Protein AF-A0A176RTI3-F1 (afdb_monomer)

InterPro domains:
  IPR018667 Domain of unknown function DUF2126 [PF09899] (2-172)

Organism: NCBI:txid1003181

Radius of gyration: 24.3 Å; Cα contacts (8 Å, |Δi|>4): 133; chains: 1; bounding box: 49×75×64 Å

Structure (mmCIF, N/CA/C/O backbone):
data_AF-A0A176RTI3-F1
#
_entry.id   AF-A0A176RTI3-F1
#
loop_
_atom_site.group_PDB
_atom_site.id
_atom_site.type_symbol
_atom_site.label_atom_id
_atom_site.label_alt_id
_atom_site.label_comp_id
_atom_site.label_asym_id
_atom_site.label_entity_id
_atom_site.label_seq_id
_atom_site.pdbx_PDB_ins_code
_atom_site.Cartn_x
_atom_site.Cartn_y
_atom_site.Cartn_z
_atom_site.occupancy
_atom_site.B_iso_or_equiv
_atom_site.auth_seq_id
_atom_site.auth_comp_id
_atom_site.auth_asym_id
_atom_site.auth_atom_id
_atom_site.pdbx_PDB_model_num
ATOM 1 N N . MET A 1 1 ? 28.128 5.056 -14.403 1.00 65.19 1 MET A N 1
ATOM 2 C CA . MET A 1 1 ? 27.445 6.337 -14.688 1.00 65.19 1 MET A CA 1
ATOM 3 C C . MET A 1 1 ? 26.243 6.444 -13.761 1.00 65.19 1 MET A C 1
ATOM 5 O O . MET A 1 1 ? 25.673 5.402 -13.451 1.00 65.19 1 MET A O 1
ATOM 9 N N . ALA A 1 2 ? 25.913 7.632 -13.254 1.00 73.88 2 ALA A N 1
ATOM 10 C CA . ALA A 1 2 ? 24.761 7.793 -12.366 1.00 73.88 2 ALA A CA 1
ATOM 11 C C . ALA A 1 2 ? 23.458 7.594 -13.155 1.00 73.88 2 ALA A C 1
ATOM 13 O O . ALA A 1 2 ? 23.316 8.119 -14.255 1.00 73.88 2 ALA A O 1
ATOM 14 N N . VAL A 1 3 ? 22.524 6.813 -12.606 1.00 79.31 3 VAL A N 1
ATOM 15 C CA . VAL A 1 3 ? 21.213 6.574 -13.237 1.00 79.31 3 VAL A CA 1
ATOM 16 C C . VAL A 1 3 ? 20.352 7.841 -13.192 1.00 79.31 3 VAL A C 1
ATOM 18 O O . VAL A 1 3 ? 19.643 8.143 -14.149 1.00 79.31 3 VAL A O 1
ATOM 21 N N . TRP A 1 4 ? 20.454 8.604 -12.103 1.00 79.44 4 TRP A N 1
ATOM 22 C CA . TRP A 1 4 ? 19.828 9.914 -11.947 1.00 79.44 4 TRP A CA 1
ATOM 23 C C . TRP A 1 4 ? 20.797 11.016 -12.372 1.00 79.44 4 TRP A C 1
ATOM 25 O O . TRP A 1 4 ? 21.949 11.016 -11.945 1.00 79.44 4 TRP A O 1
ATOM 35 N N . GLN A 1 5 ? 20.330 11.933 -13.223 1.00 82.50 5 GLN A N 1
ATOM 36 C CA . GLN A 1 5 ? 21.126 13.066 -13.718 1.00 82.50 5 GLN A CA 1
ATOM 37 C C . GLN A 1 5 ? 20.629 14.430 -13.222 1.00 82.50 5 GLN A C 1
ATOM 39 O O . GLN A 1 5 ? 21.356 15.412 -13.336 1.00 82.50 5 GLN A O 1
ATOM 44 N N . ASP A 1 6 ? 19.402 14.501 -12.698 1.00 86.38 6 ASP A N 1
ATOM 45 C CA . ASP A 1 6 ? 18.797 15.740 -12.212 1.00 86.38 6 ASP A CA 1
ATOM 46 C C . ASP A 1 6 ? 18.344 15.577 -10.761 1.00 86.38 6 ASP A C 1
ATOM 48 O O . ASP A 1 6 ? 17.285 15.011 -10.479 1.00 86.38 6 ASP A O 1
ATOM 52 N N . ASP A 1 7 ? 19.150 16.102 -9.842 1.00 87.12 7 ASP A N 1
ATOM 53 C CA . ASP A 1 7 ? 18.896 16.037 -8.402 1.00 87.12 7 ASP A CA 1
ATOM 54 C C . ASP A 1 7 ? 17.625 16.794 -7.993 1.00 87.12 7 ASP A C 1
ATOM 56 O O . ASP A 1 7 ? 17.044 16.510 -6.948 1.00 87.12 7 ASP A O 1
ATOM 60 N N . ARG A 1 8 ? 17.131 17.727 -8.822 1.00 87.94 8 ARG A N 1
ATOM 61 C CA . ARG A 1 8 ? 15.901 18.488 -8.534 1.00 87.94 8 ARG A CA 1
ATOM 62 C C . ARG A 1 8 ? 14.644 17.619 -8.584 1.00 87.94 8 ARG A C 1
ATOM 64 O O . ARG A 1 8 ? 13.599 18.050 -8.104 1.00 87.94 8 ARG A O 1
ATOM 71 N N . LEU A 1 9 ? 14.730 16.433 -9.191 1.00 83.69 9 LEU A N 1
ATOM 72 C CA . LEU A 1 9 ? 13.641 15.456 -9.253 1.00 83.69 9 LEU A CA 1
ATOM 73 C C . LEU A 1 9 ? 13.592 14.543 -8.020 1.00 83.69 9 LEU A C 1
ATOM 75 O O . LEU A 1 9 ? 12.640 13.777 -7.866 1.00 83.69 9 LEU A O 1
ATOM 79 N N . ILE A 1 10 ? 14.596 14.615 -7.143 1.00 85.69 10 ILE A N 1
ATOM 80 C CA . ILE A 1 10 ? 14.612 13.884 -5.880 1.00 85.69 10 ILE A CA 1
ATOM 81 C C . ILE A 1 10 ? 13.717 14.632 -4.888 1.00 85.69 10 ILE A C 1
ATOM 83 O O . ILE A 1 10 ? 13.865 15.835 -4.674 1.00 85.69 10 ILE A O 1
ATOM 87 N N . ALA A 1 11 ? 12.764 13.915 -4.294 1.00 85.62 11 ALA A N 1
ATOM 88 C CA . ALA A 1 11 ? 11.888 14.482 -3.279 1.00 85.62 11 ALA A CA 1
ATOM 89 C C . ALA A 1 11 ? 12.678 14.843 -2.008 1.00 85.62 11 ALA A C 1
ATOM 91 O O . ALA A 1 11 ? 13.557 14.099 -1.576 1.00 85.62 11 ALA A O 1
ATOM 92 N N . ASP A 1 12 ? 12.333 15.980 -1.409 1.00 87.06 12 ASP A N 1
ATOM 93 C CA . ASP A 1 12 ? 12.908 16.503 -0.170 1.00 87.06 12 ASP A CA 1
ATOM 94 C C . ASP A 1 12 ? 12.064 16.020 1.016 1.00 87.06 12 ASP A C 1
ATOM 96 O O . ASP A 1 12 ? 10.900 16.400 1.159 1.00 87.06 12 ASP A O 1
ATOM 100 N N . ASP A 1 13 ? 12.645 15.181 1.870 1.00 84.81 13 ASP A N 1
ATOM 101 C CA . ASP A 1 13 ? 11.972 14.561 3.016 1.00 84.81 13 ASP A CA 1
ATOM 102 C C . ASP A 1 13 ? 11.591 15.559 4.124 1.00 84.81 13 ASP A C 1
ATOM 104 O O . ASP A 1 13 ? 10.754 15.255 4.979 1.00 84.81 13 ASP A O 1
ATOM 108 N N . THR A 1 14 ? 12.139 16.775 4.087 1.00 89.06 14 THR A N 1
ATOM 109 C CA . THR A 1 14 ? 11.804 17.848 5.031 1.00 89.06 14 THR A CA 1
ATOM 110 C C . THR A 1 14 ? 10.552 18.631 4.632 1.00 89.06 14 THR A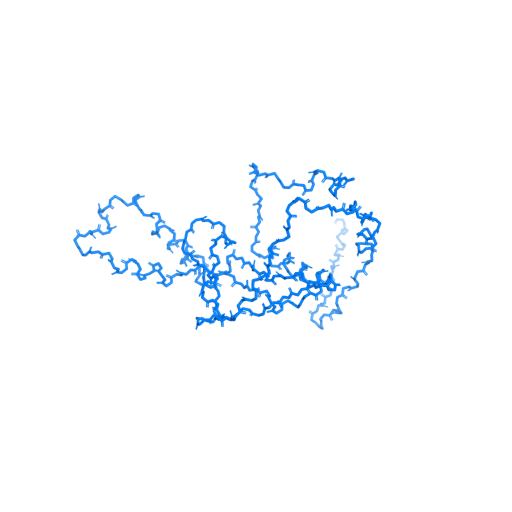 C 1
ATOM 112 O O . THR A 1 14 ? 9.969 19.341 5.460 1.00 89.06 14 THR A O 1
ATOM 115 N N . LYS A 1 15 ? 10.103 18.507 3.377 1.00 87.44 15 LYS A N 1
ATOM 116 C CA . LYS A 1 15 ? 8.943 19.233 2.850 1.00 87.44 15 LYS A CA 1
ATOM 117 C C . LYS A 1 15 ? 7.679 18.384 2.904 1.00 87.44 15 LYS A C 1
ATOM 119 O O . LYS A 1 15 ? 7.671 17.195 2.608 1.00 87.44 15 LYS A O 1
ATOM 124 N N . LYS A 1 16 ? 6.558 19.032 3.233 1.00 79.69 16 LYS A N 1
ATOM 125 C CA . LYS A 1 16 ? 5.229 18.441 3.045 1.00 79.69 16 LYS A CA 1
ATOM 126 C C . LYS A 1 16 ? 4.722 18.765 1.649 1.00 79.69 16 LYS A C 1
ATOM 128 O O . LYS A 1 16 ? 4.460 19.926 1.341 1.00 79.69 16 LYS A O 1
ATOM 133 N N . TYR A 1 17 ? 4.556 17.728 0.846 1.00 81.81 17 TYR A N 1
ATOM 134 C CA . TYR A 1 17 ? 3.894 17.800 -0.446 1.00 81.81 17 TYR A CA 1
ATOM 135 C C . TYR A 1 17 ? 2.381 17.638 -0.266 1.00 81.81 17 TYR A C 1
ATOM 137 O O . TYR A 1 17 ? 1.918 17.001 0.684 1.00 81.81 17 TYR A O 1
ATOM 145 N N . ASN A 1 18 ? 1.595 18.254 -1.149 1.00 78.81 18 ASN A N 1
ATOM 146 C CA . ASN A 1 18 ? 0.137 18.136 -1.134 1.00 78.81 18 ASN A CA 1
ATOM 147 C C . ASN A 1 18 ? -0.297 16.911 -1.952 1.00 78.81 18 ASN A C 1
ATOM 149 O O . ASN A 1 18 ? -1.032 17.041 -2.932 1.00 78.81 18 ASN A O 1
ATOM 153 N N . ASP A 1 19 ? 0.234 15.748 -1.579 1.00 79.94 19 ASP A N 1
ATOM 154 C CA . ASP A 1 19 ? 0.012 14.500 -2.300 1.00 79.94 19 ASP A CA 1
ATOM 155 C C . ASP A 1 19 ? -1.393 13.973 -2.012 1.00 79.94 19 ASP A C 1
ATOM 157 O O . ASP A 1 19 ? -1.799 13.779 -0.862 1.00 79.94 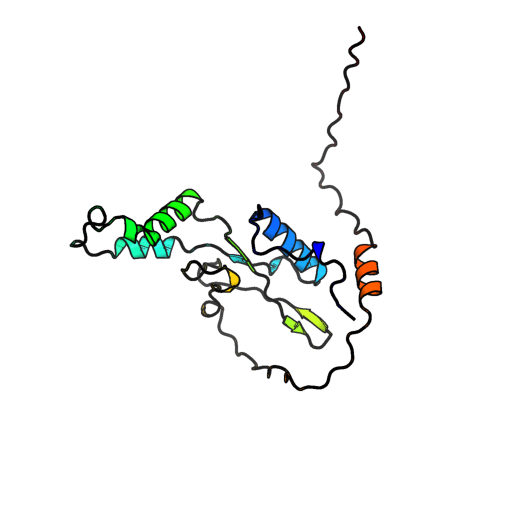19 ASP A O 1
ATOM 161 N N . SER A 1 20 ? -2.140 13.741 -3.084 1.00 88.56 20 SER A N 1
ATOM 162 C CA . SER A 1 20 ? -3.516 13.255 -3.040 1.00 88.56 20 SER A CA 1
ATOM 163 C C . SER A 1 20 ? -3.606 11.776 -3.414 1.00 88.56 20 SER A C 1
ATOM 165 O O . SER A 1 20 ? -2.747 11.222 -4.110 1.00 88.56 20 SER A O 1
ATOM 167 N N . VAL A 1 21 ? -4.676 11.115 -2.972 1.00 89.31 21 VAL A N 1
ATOM 168 C CA . VAL A 1 21 ? -4.917 9.708 -3.323 1.00 89.31 21 VAL A CA 1
ATOM 169 C C . VAL A 1 21 ? -5.210 9.580 -4.822 1.00 89.31 21 VAL A C 1
ATOM 171 O O . VAL A 1 21 ? -4.840 8.593 -5.453 1.00 89.31 21 VAL A O 1
ATOM 174 N N . GLU A 1 22 ? -5.793 10.609 -5.424 1.00 91.25 22 GLU A N 1
ATOM 175 C CA . GLU A 1 22 ? -6.062 10.716 -6.854 1.00 91.25 22 GLU A CA 1
ATOM 176 C C . GLU A 1 22 ? -4.757 10.749 -7.666 1.00 91.25 22 GLU A C 1
ATOM 178 O O . GLU A 1 22 ? -4.618 10.016 -8.646 1.00 91.25 22 GLU A O 1
ATOM 183 N N . GLN A 1 23 ? -3.754 11.520 -7.228 1.00 92.94 23 GLN A N 1
ATOM 184 C CA . GLN A 1 23 ? -2.425 11.518 -7.855 1.00 92.94 23 GLN A CA 1
ATOM 185 C C . GLN A 1 23 ? -1.739 10.156 -7.722 1.00 92.94 23 GLN A C 1
ATOM 187 O O . GLN A 1 23 ? -1.156 9.665 -8.689 1.00 92.94 23 GLN A O 1
ATOM 192 N N . ALA A 1 24 ? -1.852 9.503 -6.561 1.00 93.19 24 ALA A N 1
ATOM 193 C CA . ALA A 1 24 ? -1.324 8.152 -6.376 1.00 93.19 24 ALA A CA 1
ATOM 194 C C . ALA A 1 24 ? -1.985 7.143 -7.335 1.00 93.19 24 ALA A C 1
ATOM 196 O O . ALA A 1 24 ? -1.310 6.259 -7.866 1.00 93.19 24 ALA A O 1
ATOM 197 N N . GLN A 1 25 ? -3.286 7.300 -7.604 1.00 94.94 25 GLN A N 1
ATOM 198 C CA . GLN A 1 25 ? -4.018 6.486 -8.573 1.00 94.94 25 GLN A CA 1
ATOM 199 C C . GLN A 1 25 ? -3.504 6.701 -10.001 1.00 94.94 25 GLN A C 1
ATOM 201 O O . GLN A 1 25 ? -3.222 5.736 -10.713 1.00 94.94 25 GLN A O 1
ATOM 206 N N . GLN A 1 26 ? -3.352 7.960 -10.417 1.00 95.38 26 GLN A N 1
ATOM 207 C CA . GLN A 1 26 ? -2.827 8.305 -11.739 1.00 95.38 26 GLN A CA 1
ATOM 208 C C . GLN A 1 26 ? -1.402 7.776 -11.925 1.00 95.38 26 GLN A C 1
ATOM 210 O O . GLN A 1 26 ? -1.089 7.176 -12.957 1.00 95.38 26 GLN A O 1
ATOM 215 N N . PHE A 1 27 ? -0.559 7.935 -10.901 1.00 94.56 27 PHE A N 1
ATOM 216 C CA . PHE A 1 27 ? 0.806 7.428 -10.898 1.00 94.56 27 PHE A CA 1
ATOM 217 C C . PHE A 1 27 ? 0.838 5.913 -11.083 1.00 94.56 27 PHE A C 1
ATOM 219 O O . PHE A 1 27 ? 1.508 5.423 -11.990 1.00 94.56 27 PHE A O 1
ATOM 226 N N . ILE A 1 28 ? 0.092 5.155 -10.274 1.00 96.31 28 ILE A N 1
ATOM 227 C CA . ILE A 1 28 ? 0.165 3.692 -10.332 1.00 96.31 28 ILE A CA 1
ATOM 228 C C . ILE A 1 28 ? -0.432 3.127 -11.629 1.00 96.31 28 ILE A C 1
ATOM 230 O O . ILE A 1 28 ? 0.055 2.121 -12.142 1.00 96.31 28 ILE A O 1
ATOM 234 N N . GLN A 1 29 ? -1.427 3.799 -12.215 1.00 96.56 29 GLN A N 1
ATOM 235 C CA . GLN A 1 29 ? -1.941 3.470 -13.548 1.00 96.56 29 GLN A CA 1
ATOM 236 C C . GLN A 1 29 ? -0.909 3.759 -14.646 1.00 96.56 29 GLN A C 1
ATOM 238 O O . GLN A 1 29 ? -0.737 2.955 -15.565 1.00 96.56 29 GLN A O 1
ATOM 243 N N . GLY A 1 30 ? -0.202 4.889 -14.562 1.00 95.75 30 GLY A N 1
ATOM 244 C CA . GLY A 1 30 ? 0.923 5.206 -15.444 1.00 95.75 30 GLY A CA 1
ATOM 245 C C . GLY A 1 30 ? 2.049 4.178 -15.328 1.00 95.75 30 GLY A C 1
ATOM 246 O O . GLY A 1 30 ? 2.534 3.677 -16.342 1.00 95.75 30 GLY A O 1
ATOM 247 N N . LEU A 1 31 ? 2.396 3.798 -14.097 1.00 95.19 31 LEU A N 1
ATOM 248 C CA . LEU A 1 31 ? 3.399 2.782 -13.804 1.00 95.19 31 LEU A CA 1
ATOM 249 C C . LEU A 1 31 ? 3.004 1.423 -14.392 1.00 95.19 31 LEU A C 1
ATOM 251 O O . LEU A 1 31 ? 3.807 0.815 -15.091 1.00 95.19 31 LEU A O 1
ATOM 255 N N . ALA A 1 32 ? 1.765 0.970 -14.182 1.00 95.94 32 ALA A N 1
ATOM 256 C CA . ALA A 1 32 ? 1.279 -0.292 -14.739 1.00 95.94 32 ALA A CA 1
ATOM 257 C C . ALA A 1 32 ? 1.405 -0.329 -16.273 1.00 95.94 32 ALA A C 1
ATOM 259 O O . ALA A 1 32 ? 1.955 -1.285 -16.825 1.00 95.94 32 ALA A O 1
ATOM 260 N N . ARG A 1 33 ? 0.991 0.754 -16.952 1.00 94.38 33 ARG A N 1
ATOM 261 C CA . ARG A 1 33 ? 1.137 0.901 -18.411 1.00 94.38 33 ARG A CA 1
ATOM 262 C C . ARG A 1 33 ? 2.599 0.846 -18.852 1.00 94.38 33 ARG A C 1
ATOM 264 O O . ARG A 1 33 ? 2.919 0.104 -19.773 1.00 94.38 33 ARG A O 1
ATOM 271 N N . SER A 1 34 ? 3.479 1.579 -18.171 1.00 91.38 34 SER A N 1
ATOM 272 C CA . SER A 1 34 ? 4.917 1.620 -18.477 1.00 91.38 34 SER A CA 1
ATOM 273 C C . SER A 1 34 ? 5.595 0.255 -18.304 1.00 91.38 34 SER A C 1
ATOM 275 O O . SER A 1 34 ? 6.465 -0.125 -19.085 1.00 91.38 34 SER A O 1
ATOM 277 N N . LEU A 1 35 ? 5.157 -0.531 -17.318 1.00 93.31 35 LEU A N 1
ATOM 278 C CA . LEU A 1 35 ? 5.672 -1.878 -17.064 1.00 93.31 35 LEU A CA 1
ATOM 279 C C . LEU A 1 35 ? 5.041 -2.956 -17.965 1.00 93.31 35 LEU A C 1
ATOM 281 O O . LEU A 1 35 ? 5.479 -4.105 -17.916 1.00 93.31 35 LEU A O 1
ATOM 285 N N . GLY A 1 36 ? 4.030 -2.615 -18.771 1.00 92.88 36 GLY A N 1
ATOM 286 C CA . GLY A 1 36 ? 3.304 -3.568 -19.615 1.00 92.88 36 GLY A CA 1
ATOM 287 C C . GLY A 1 36 ? 2.417 -4.539 -18.830 1.00 92.88 36 GLY A C 1
ATOM 288 O O . GLY A 1 36 ? 2.099 -5.619 -19.325 1.00 92.88 36 GLY A O 1
ATOM 289 N N . VAL A 1 37 ? 2.022 -4.178 -17.604 1.00 95.38 37 VAL A N 1
ATOM 290 C CA . VAL A 1 37 ? 1.114 -4.976 -16.772 1.00 95.38 37 VAL A CA 1
ATOM 291 C C . VAL A 1 37 ? -0.282 -4.364 -16.778 1.00 95.38 37 VAL A C 1
ATOM 293 O O . VAL A 1 37 ? -0.463 -3.149 -16.856 1.00 95.38 37 VAL A O 1
ATOM 296 N N . LYS A 1 38 ? -1.302 -5.214 -16.703 1.00 94.44 38 LYS A N 1
ATOM 297 C CA . LYS A 1 38 ? -2.690 -4.755 -16.719 1.00 94.44 38 LYS A CA 1
ATOM 298 C C . LYS A 1 38 ? -3.037 -4.003 -15.433 1.00 94.44 38 LYS A C 1
ATOM 300 O O . LYS A 1 38 ? -2.669 -4.427 -14.338 1.00 94.44 38 LYS A O 1
ATOM 305 N N . SER A 1 39 ? -3.830 -2.943 -15.564 1.00 94.19 39 SER A N 1
ATOM 306 C CA . SER A 1 39 ? -4.339 -2.157 -14.434 1.00 94.19 39 SER A CA 1
ATOM 307 C C . SER A 1 39 ? -5.280 -2.942 -13.512 1.00 94.19 39 SER A C 1
ATOM 309 O O . SER A 1 39 ? -5.459 -2.545 -12.367 1.00 94.19 39 SER A O 1
ATOM 311 N N . GLU A 1 40 ? -5.843 -4.068 -13.968 1.00 95.19 40 GLU A N 1
ATOM 312 C CA . GLU A 1 40 ? -6.691 -4.964 -13.159 1.00 95.19 40 GLU A CA 1
ATOM 313 C C . GLU A 1 40 ? -5.957 -5.586 -11.961 1.00 95.19 40 GLU A C 1
ATOM 315 O O . GLU A 1 40 ? -6.592 -6.035 -11.010 1.00 95.19 40 GLU A O 1
ATOM 320 N N . TYR A 1 41 ? -4.621 -5.595 -11.989 1.00 96.38 41 TYR A N 1
ATOM 321 C CA . TYR A 1 41 ? -3.797 -6.074 -10.882 1.00 96.38 41 TYR A CA 1
ATOM 322 C C . TYR A 1 41 ? -3.486 -4.998 -9.835 1.00 96.38 41 TYR A C 1
ATOM 324 O O . TYR A 1 41 ? -2.827 -5.289 -8.838 1.00 96.38 41 TYR A O 1
ATOM 332 N N . ILE A 1 42 ? -3.948 -3.760 -10.037 1.00 96.88 42 ILE A N 1
ATOM 333 C CA . ILE A 1 42 ? -3.833 -2.703 -9.033 1.00 96.88 42 ILE A CA 1
ATOM 334 C C . ILE A 1 42 ? -4.835 -2.991 -7.913 1.00 96.88 42 ILE A C 1
ATOM 336 O O . ILE A 1 42 ? -6.041 -3.082 -8.134 1.00 96.88 42 ILE A O 1
ATOM 340 N N . VAL A 1 43 ? -4.330 -3.097 -6.689 1.00 96.56 43 VAL A N 1
ATOM 341 C CA . VAL A 1 43 ? -5.105 -3.400 -5.487 1.00 96.56 43 VAL A CA 1
ATOM 342 C C . VAL A 1 43 ? -5.242 -2.140 -4.646 1.00 96.56 43 VAL A C 1
ATOM 344 O O . VAL A 1 43 ? -4.252 -1.578 -4.177 1.00 96.56 43 VAL A O 1
ATOM 347 N N . THR A 1 44 ? -6.473 -1.697 -4.414 1.00 96.25 44 THR A N 1
ATOM 348 C CA . THR A 1 44 ? -6.752 -0.561 -3.529 1.00 96.25 44 THR A CA 1
ATOM 349 C C . THR A 1 44 ? -6.710 -0.987 -2.063 1.00 96.25 44 THR A C 1
ATOM 351 O O . THR A 1 44 ? -7.350 -1.969 -1.682 1.00 96.25 44 THR A O 1
ATOM 354 N N . GLY A 1 45 ? -5.969 -0.242 -1.241 1.00 94.94 45 GLY A N 1
ATOM 355 C CA . GLY A 1 45 ? -5.873 -0.440 0.204 1.00 94.94 45 GLY A CA 1
ATOM 356 C C . GLY A 1 45 ? -6.823 0.461 0.983 1.00 94.94 45 GLY A C 1
ATOM 357 O O . GLY A 1 45 ? -6.938 1.649 0.683 1.00 94.94 45 GLY A O 1
ATOM 358 N N . TYR A 1 46 ? -7.462 -0.100 2.007 1.00 93.06 46 TYR A N 1
ATOM 359 C CA . TYR A 1 46 ? -8.407 0.591 2.885 1.00 93.06 46 TYR A CA 1
ATOM 360 C C . TYR A 1 46 ? -8.038 0.387 4.352 1.00 93.06 46 TYR A C 1
ATOM 362 O O . TYR A 1 46 ? -7.575 -0.684 4.737 1.00 93.06 46 TYR A O 1
ATOM 370 N N . GLU A 1 47 ? -8.307 1.374 5.197 1.00 90.88 47 GLU A N 1
ATOM 371 C CA . GLU A 1 47 ? -8.226 1.186 6.649 1.00 90.88 47 GLU A CA 1
ATOM 372 C C . GLU A 1 47 ? -9.371 0.288 7.151 1.00 90.88 47 GLU A C 1
ATOM 374 O O . GLU A 1 47 ? -10.503 0.359 6.663 1.00 90.88 47 GLU A O 1
ATOM 379 N N . ASP A 1 48 ? -9.090 -0.568 8.138 1.00 88.56 48 ASP A N 1
ATOM 380 C CA . ASP A 1 48 ? -10.072 -1.504 8.698 1.00 88.56 48 ASP A CA 1
ATOM 381 C C . ASP A 1 48 ? -10.903 -0.856 9.813 1.00 88.56 48 ASP A C 1
ATOM 383 O O . ASP A 1 48 ? -10.612 -0.976 11.001 1.00 88.56 48 ASP A O 1
ATOM 387 N N . ALA A 1 49 ? -11.969 -0.151 9.442 1.00 81.31 49 ALA A N 1
ATOM 388 C CA . ALA A 1 49 ? -12.839 0.487 10.429 1.00 81.31 49 ALA A CA 1
ATOM 389 C C . ALA A 1 49 ? -13.600 -0.497 11.328 1.00 81.31 49 ALA A C 1
ATOM 391 O O . ALA A 1 49 ? -13.920 -0.161 12.469 1.00 81.31 49 ALA A O 1
ATOM 392 N N . LEU A 1 50 ? -13.886 -1.706 10.836 1.00 80.81 50 LEU A N 1
ATOM 393 C CA . LEU A 1 50 ? -14.627 -2.708 11.599 1.00 80.81 50 LEU A CA 1
ATOM 394 C C . LEU A 1 50 ? -13.794 -3.204 12.785 1.00 80.81 50 LEU A C 1
ATOM 396 O O . LEU A 1 50 ? -14.324 -3.370 13.882 1.00 80.81 50 LEU A O 1
ATOM 400 N N . TYR A 1 51 ? -12.483 -3.367 12.577 1.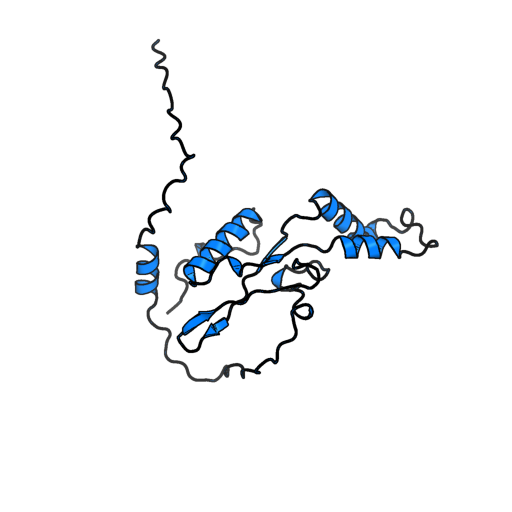00 82.88 51 TYR A N 1
ATOM 401 C CA . TYR A 1 51 ? -11.533 -3.647 13.649 1.00 82.88 51 TYR A CA 1
ATOM 402 C C . TYR A 1 51 ? -11.586 -2.579 14.753 1.00 82.88 51 TYR A C 1
ATOM 404 O O . TYR A 1 51 ? -11.695 -2.920 15.932 1.00 82.88 51 TYR A O 1
ATOM 412 N N . TYR A 1 52 ? -11.559 -1.294 14.384 1.00 76.19 52 TYR A N 1
ATOM 413 C CA . TYR A 1 52 ? -11.570 -0.200 15.359 1.00 76.19 52 TYR A CA 1
ATOM 414 C C . TYR A 1 52 ? -12.881 -0.127 16.156 1.00 76.19 52 TYR A C 1
ATOM 416 O O . TYR A 1 52 ? -12.836 0.064 17.369 1.00 76.19 52 TYR A O 1
ATOM 424 N N . LEU A 1 53 ? -14.030 -0.350 15.508 1.00 77.31 53 LEU A N 1
ATOM 425 C CA . LEU A 1 53 ? -15.334 -0.411 16.185 1.00 77.31 53 LEU A CA 1
ATOM 426 C C . LEU A 1 53 ? -15.423 -1.592 17.159 1.00 77.31 53 LEU A C 1
ATOM 428 O O . LEU A 1 53 ? -15.860 -1.432 18.296 1.00 77.31 53 LEU A O 1
ATOM 432 N N . TRP A 1 54 ? -14.981 -2.778 16.734 1.00 81.62 54 TRP A N 1
ATOM 433 C CA . TRP A 1 54 ? -14.946 -3.952 17.605 1.00 81.62 54 TRP A CA 1
ATOM 434 C C . TRP A 1 54 ? -14.037 -3.717 18.815 1.00 81.62 54 TRP A C 1
ATOM 436 O O . TRP A 1 54 ? -14.416 -4.027 19.940 1.00 81.62 54 TRP A O 1
ATOM 446 N N . LYS A 1 55 ? -12.858 -3.122 18.612 1.00 77.56 55 LYS A N 1
ATOM 447 C CA . LYS A 1 55 ? -11.917 -2.811 19.695 1.00 77.56 55 LYS A CA 1
ATOM 448 C C . LYS A 1 55 ? -12.514 -1.848 20.724 1.00 77.56 55 LYS A C 1
ATOM 450 O O . LYS A 1 55 ? -12.328 -2.069 21.916 1.00 77.56 55 LYS A O 1
ATOM 455 N N . GLU A 1 56 ? -13.250 -0.826 20.283 1.00 73.75 56 GLU A N 1
ATOM 456 C CA . GLU A 1 56 ? -13.949 0.103 21.183 1.00 73.75 56 GLU A CA 1
ATOM 457 C C . GLU A 1 56 ? -15.047 -0.597 21.999 1.00 73.75 56 GLU A C 1
ATOM 459 O O . GLU A 1 56 ? -15.155 -0.366 23.200 1.00 73.75 56 GLU A O 1
ATOM 464 N N . GLY A 1 57 ? -15.808 -1.509 21.387 1.00 76.19 57 GLY A N 1
ATOM 465 C CA . GLY A 1 57 ? -16.856 -2.268 22.080 1.00 76.19 57 GLY A CA 1
ATOM 466 C C . GLY A 1 57 ? -16.354 -3.284 23.116 1.00 76.19 57 GLY A C 1
ATOM 467 O O . GLY A 1 57 ? -17.146 -3.751 23.926 1.00 76.19 57 GLY A O 1
ATOM 468 N N . ASN A 1 58 ? -15.063 -3.634 23.108 1.00 77.06 58 ASN A N 1
ATOM 469 C CA . ASN A 1 58 ? -14.456 -4.548 24.087 1.00 77.06 58 ASN A CA 1
ATOM 470 C C . ASN A 1 58 ? -13.786 -3.823 25.265 1.00 77.06 58 ASN A C 1
ATOM 472 O O . ASN A 1 58 ? -13.091 -4.457 26.061 1.00 77.06 58 ASN A O 1
ATOM 476 N N . VAL A 1 59 ? -13.948 -2.502 25.374 1.00 72.56 59 VAL A N 1
ATOM 477 C CA . VAL A 1 59 ? -13.459 -1.751 26.533 1.00 72.56 59 VAL A CA 1
ATOM 478 C C . VAL A 1 59 ? -14.287 -2.153 27.767 1.00 72.56 59 VAL A C 1
ATOM 480 O O . VAL A 1 59 ? -15.512 -2.082 27.706 1.00 72.56 59 VAL A O 1
ATOM 483 N N . PRO A 1 60 ? -13.656 -2.594 28.875 1.00 74.50 60 PRO A N 1
ATOM 484 C CA . PRO A 1 60 ? -14.366 -3.013 30.084 1.00 74.50 60 PRO A CA 1
ATOM 485 C C . PRO A 1 60 ? -15.274 -1.931 30.687 1.00 74.50 60 PRO A C 1
ATOM 487 O O . PRO A 1 60 ? -14.876 -0.773 30.776 1.00 74.50 60 PRO A O 1
ATOM 490 N N . ASP A 1 61 ? -16.435 -2.327 31.217 1.00 65.19 61 ASP A N 1
ATOM 491 C CA . ASP A 1 61 ? -17.436 -1.412 31.800 1.00 65.19 61 ASP A CA 1
ATOM 492 C C . ASP A 1 61 ? -16.919 -0.584 32.993 1.00 65.19 61 ASP A C 1
ATOM 494 O O . ASP A 1 61 ? -17.444 0.487 33.298 1.00 65.19 61 ASP A O 1
ATOM 498 N N . ASN A 1 62 ? -15.896 -1.077 33.702 1.00 66.94 62 ASN A N 1
ATOM 499 C CA . ASN A 1 62 ? -15.273 -0.377 34.831 1.00 66.94 62 ASN A CA 1
ATOM 500 C C . ASN A 1 62 ? -14.299 0.732 34.397 1.00 66.94 62 ASN A C 1
ATOM 502 O O . ASN A 1 62 ? -13.823 1.494 35.242 1.00 66.94 62 ASN A O 1
ATOM 506 N N . LEU A 1 63 ? -13.992 0.816 33.104 1.00 62.62 63 LEU A N 1
ATOM 507 C CA . LEU A 1 63 ? -13.271 1.917 32.490 1.00 62.62 63 LEU A CA 1
ATOM 508 C C . LEU A 1 63 ? -14.305 2.836 31.854 1.00 62.62 63 LEU A C 1
ATOM 510 O O . LEU A 1 63 ? -14.758 2.587 30.744 1.00 62.62 63 LEU A O 1
ATOM 514 N N . ASP A 1 64 ? -14.670 3.908 32.562 1.00 58.53 64 ASP A N 1
ATOM 515 C CA . ASP A 1 64 ? -15.492 4.973 31.988 1.00 58.53 64 ASP A CA 1
ATOM 516 C C . ASP A 1 64 ? -14.688 5.640 30.854 1.00 58.53 64 ASP A C 1
ATOM 518 O O . ASP A 1 64 ? -13.738 6.387 31.136 1.00 58.53 64 ASP A O 1
ATOM 522 N N . PRO A 1 65 ? -15.036 5.398 29.575 1.00 53.72 65 PRO A N 1
ATOM 523 C CA . PRO A 1 65 ? -14.232 5.850 28.446 1.00 53.72 65 PRO A CA 1
ATOM 524 C C . PRO A 1 65 ? -14.232 7.380 28.296 1.00 53.72 65 PRO A C 1
ATOM 526 O O . PRO A 1 65 ? -13.472 7.910 27.478 1.00 53.72 65 PRO A O 1
ATOM 529 N N . LEU A 1 66 ? -15.100 8.077 29.047 1.00 54.22 66 LEU A N 1
ATOM 530 C CA . LEU A 1 66 ? -15.219 9.534 29.130 1.00 54.22 66 LEU A CA 1
ATOM 531 C C . LEU A 1 66 ? -14.422 10.134 30.305 1.00 54.22 66 LEU A C 1
ATOM 533 O O . LEU A 1 66 ? -14.208 11.345 30.314 1.00 54.22 66 LEU A O 1
ATOM 537 N N . LYS A 1 67 ? -13.985 9.324 31.285 1.00 51.66 67 LYS A N 1
ATOM 538 C CA . LYS A 1 67 ? -13.217 9.770 32.471 1.00 51.66 67 LYS A CA 1
ATOM 539 C C . LYS A 1 67 ? -11.790 9.231 32.550 1.00 51.66 67 LYS A C 1
ATOM 541 O O . LYS A 1 67 ? -10.985 9.818 33.269 1.00 51.66 67 LYS A O 1
ATOM 546 N N . SER A 1 68 ? -11.452 8.152 31.839 1.00 50.81 68 SER A N 1
ATOM 547 C CA . SER A 1 68 ? -10.048 7.815 31.569 1.00 50.81 68 SER A CA 1
ATOM 548 C C . SER A 1 68 ? -9.431 8.972 30.786 1.00 50.81 68 SER A C 1
ATOM 550 O O . SER A 1 68 ? -10.060 9.398 29.818 1.00 50.81 68 SER A O 1
ATOM 552 N N . ASP A 1 69 ? -8.267 9.490 31.198 1.00 49.78 69 ASP A N 1
ATOM 553 C CA . ASP A 1 69 ? -7.610 10.652 30.582 1.00 49.78 69 ASP A CA 1
ATOM 554 C C . ASP A 1 69 ? -7.711 10.570 29.048 1.00 49.78 69 ASP A C 1
ATOM 556 O O . ASP A 1 69 ? -7.076 9.745 28.392 1.00 49.78 69 ASP A O 1
ATOM 560 N N . LEU A 1 70 ? -8.605 11.387 28.478 1.00 47.44 70 LEU A N 1
ATOM 561 C CA . LEU A 1 70 ? -9.072 11.315 27.086 1.00 47.44 70 LEU A CA 1
ATOM 562 C C . LEU A 1 70 ? -7.939 11.541 26.064 1.00 47.44 70 LEU A C 1
ATOM 564 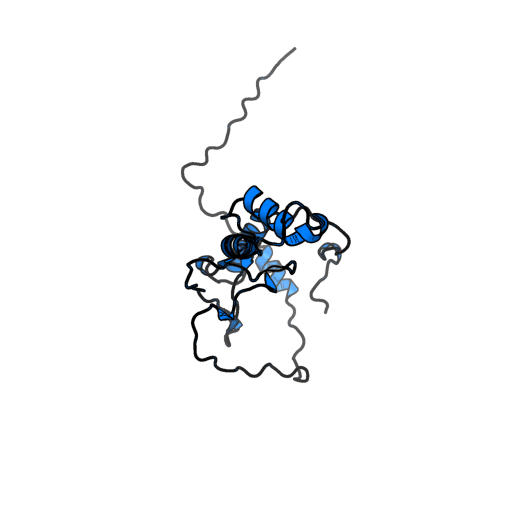O O . LEU A 1 70 ? -8.152 11.447 24.854 1.00 47.44 70 LEU A O 1
ATOM 568 N N . LYS A 1 71 ? -6.731 11.831 26.556 1.00 47.38 71 LYS A N 1
ATOM 569 C CA . LYS A 1 71 ? -5.471 11.952 25.825 1.00 47.38 71 LYS A CA 1
ATOM 570 C C . LYS A 1 71 ? -4.822 10.614 25.454 1.00 47.38 71 LYS A C 1
ATOM 572 O O . LYS A 1 71 ? -4.046 10.610 24.507 1.00 47.38 71 LYS A O 1
ATOM 577 N N . ASP A 1 72 ? -5.227 9.491 26.053 1.00 52.91 72 ASP A N 1
ATOM 578 C CA . ASP A 1 72 ? -4.959 8.147 25.493 1.00 52.91 72 ASP A CA 1
ATOM 579 C C . ASP A 1 72 ? -5.852 7.833 24.268 1.00 52.91 72 ASP A C 1
ATOM 581 O O . ASP A 1 72 ? -5.763 6.782 23.631 1.00 52.91 72 ASP A O 1
ATOM 585 N N . GLY A 1 73 ? -6.699 8.794 23.877 1.00 61.19 73 GLY A N 1
ATOM 586 C CA . GLY A 1 73 ? -7.625 8.775 22.749 1.00 61.19 73 GLY A CA 1
ATOM 587 C C . GLY A 1 73 ? -6.996 8.797 21.354 1.00 61.19 73 GLY A C 1
ATOM 588 O O . GLY A 1 73 ? -7.654 9.246 20.420 1.00 61.19 73 GLY A O 1
ATOM 589 N N . LEU A 1 74 ? -5.774 8.303 21.165 1.00 65.06 74 LEU A N 1
ATOM 590 C CA . LEU A 1 74 ? -5.133 8.202 19.847 1.00 65.06 74 LEU A CA 1
ATOM 591 C C . LEU A 1 74 ? -5.943 7.301 18.898 1.00 65.06 74 LEU A C 1
ATOM 593 O O . LEU A 1 74 ? -6.240 7.680 17.762 1.00 65.06 74 LEU A O 1
ATOM 597 N N . GLU A 1 75 ? -6.400 6.154 19.404 1.00 66.94 75 GLU A N 1
ATOM 598 C CA . GLU A 1 75 ? -7.234 5.202 18.660 1.00 66.94 75 GLU A CA 1
ATOM 599 C C . GLU A 1 75 ? -8.652 5.747 18.418 1.00 66.94 75 GLU A C 1
ATOM 601 O O . GLU A 1 75 ? -9.213 5.552 17.341 1.00 66.94 75 GLU A O 1
ATOM 606 N N . ARG A 1 76 ? -9.210 6.517 19.365 1.00 70.50 76 ARG A N 1
ATOM 607 C CA . ARG A 1 76 ? -10.526 7.161 19.208 1.00 70.50 76 ARG A CA 1
ATOM 608 C C . ARG A 1 76 ? -10.479 8.333 18.230 1.00 70.50 76 ARG A C 1
ATOM 610 O O . ARG A 1 76 ? -11.339 8.444 17.365 1.00 70.50 76 ARG A O 1
ATOM 617 N N . GLN A 1 77 ? -9.462 9.189 18.308 1.00 71.50 77 GLN A N 1
ATOM 618 C CA . GLN A 1 77 ? -9.223 10.255 17.329 1.00 71.50 77 GLN A CA 1
ATOM 619 C C . GLN A 1 77 ? -8.968 9.675 15.937 1.00 71.50 77 GLN A C 1
ATOM 621 O O . GLN A 1 77 ? -9.350 10.268 14.930 1.00 71.50 77 GLN A O 1
ATOM 626 N N . ARG A 1 78 ? -8.320 8.511 15.854 1.00 73.44 78 ARG A N 1
ATOM 627 C CA . ARG A 1 78 ? -8.167 7.764 14.607 1.00 73.44 78 ARG A CA 1
ATOM 628 C C . ARG A 1 78 ? -9.511 7.255 14.099 1.00 73.44 78 ARG A C 1
ATOM 630 O O . ARG A 1 78 ? -9.837 7.557 12.958 1.00 73.44 78 ARG A O 1
ATOM 637 N N . LEU A 1 79 ? -10.310 6.581 14.923 1.00 72.44 79 LEU A N 1
ATOM 638 C CA . LEU A 1 79 ? -11.647 6.128 14.537 1.00 72.44 79 LEU A CA 1
ATOM 639 C C . LEU A 1 79 ? -12.531 7.300 14.091 1.00 72.44 79 LEU A C 1
ATOM 641 O O . LEU A 1 79 ? -13.128 7.236 13.023 1.00 72.44 79 LEU A O 1
ATOM 645 N N . ALA A 1 80 ? -12.534 8.412 14.828 1.00 72.31 80 ALA A N 1
ATOM 646 C CA . ALA A 1 80 ? -13.250 9.625 14.447 1.00 72.31 80 ALA A CA 1
ATOM 647 C C . ALA A 1 80 ? -12.762 10.176 13.096 1.00 72.31 80 ALA A C 1
ATOM 649 O O . ALA A 1 80 ? -13.585 10.524 12.250 1.00 72.31 80 ALA A O 1
ATOM 650 N N . ARG A 1 81 ? -11.444 10.195 12.838 1.00 73.94 81 ARG A N 1
ATOM 651 C CA . ARG A 1 81 ? -10.875 10.593 11.536 1.00 73.94 81 ARG A CA 1
ATOM 652 C C . ARG A 1 81 ? -11.271 9.632 10.413 1.00 73.94 81 ARG A C 1
ATOM 654 O O . ARG A 1 81 ? -11.600 10.096 9.326 1.00 73.94 81 ARG A O 1
ATOM 661 N N . LEU A 1 82 ? -11.259 8.322 10.661 1.00 73.56 82 LEU A N 1
ATOM 662 C CA . LEU A 1 82 ? -11.653 7.295 9.691 1.00 73.56 82 LEU A CA 1
ATOM 663 C C . LEU A 1 82 ? -13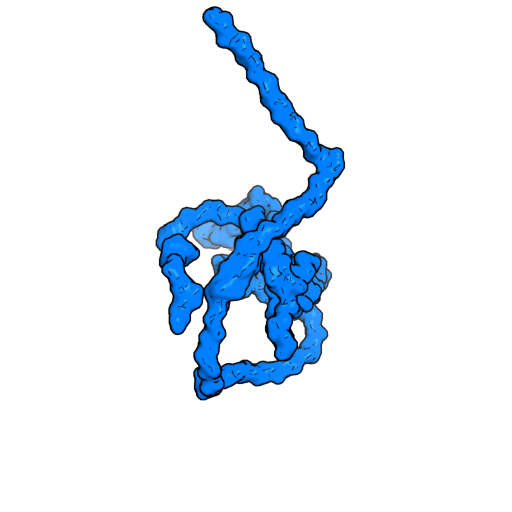.142 7.386 9.348 1.00 73.56 82 LEU A C 1
ATOM 665 O O . LEU A 1 82 ? -13.501 7.403 8.174 1.00 73.56 82 LEU A O 1
ATOM 669 N N . LEU A 1 83 ? -14.001 7.521 10.360 1.00 69.56 83 LEU A N 1
ATOM 670 C CA . LEU A 1 83 ? -15.440 7.706 10.182 1.00 69.56 83 LEU A CA 1
ATOM 671 C C . LEU A 1 83 ? -15.754 9.024 9.465 1.00 69.56 83 LEU A C 1
ATOM 673 O O . LEU A 1 83 ? -16.582 9.028 8.561 1.00 69.56 83 LEU A O 1
ATOM 677 N N . SER A 1 84 ? -15.048 10.113 9.801 1.00 65.81 84 SER A N 1
ATOM 678 C CA . SER A 1 84 ? -15.210 11.420 9.139 1.00 65.81 84 SER A CA 1
ATOM 679 C C . SER A 1 84 ? -14.785 11.399 7.669 1.00 65.81 84 SER A C 1
ATOM 681 O O . SER A 1 84 ? -15.400 12.065 6.845 1.00 65.81 84 SER A O 1
ATOM 683 N N . ARG A 1 85 ? -13.735 10.638 7.324 1.00 67.44 85 ARG A N 1
ATOM 684 C CA . ARG A 1 85 ? -13.302 10.445 5.929 1.00 67.44 85 ARG A CA 1
ATOM 685 C C . ARG A 1 85 ? -14.279 9.560 5.150 1.00 67.44 85 ARG A C 1
ATOM 687 O O . ARG A 1 85 ? -14.478 9.769 3.956 1.00 67.44 85 ARG A O 1
ATOM 694 N N . GLY A 1 86 ? -14.911 8.607 5.829 1.00 66.06 86 GLY A N 1
ATOM 695 C CA . GLY A 1 86 ? -15.808 7.618 5.245 1.00 66.06 86 GLY A CA 1
ATOM 696 C C . GLY A 1 86 ? -15.127 6.257 5.100 1.00 66.06 86 GLY A C 1
ATOM 697 O O . GLY A 1 86 ? -13.961 6.146 4.727 1.00 66.06 86 GLY A O 1
ATOM 698 N N . LEU A 1 87 ? -15.888 5.195 5.370 1.00 68.88 87 LEU A N 1
ATOM 699 C CA . LEU A 1 87 ? -15.388 3.817 5.490 1.00 68.88 87 LEU A CA 1
ATOM 700 C C . LEU A 1 87 ? -14.891 3.186 4.183 1.00 68.88 87 LEU A C 1
ATOM 702 O O . LEU A 1 87 ? -14.331 2.093 4.192 1.00 68.88 87 LEU A O 1
ATOM 706 N N . ASN A 1 88 ? -15.133 3.848 3.055 1.00 75.75 88 ASN A N 1
ATOM 707 C CA . ASN A 1 88 ? -14.813 3.343 1.727 1.00 75.75 88 ASN A CA 1
ATOM 708 C C . ASN A 1 88 ? -13.789 4.228 1.000 1.00 75.75 88 ASN A C 1
ATOM 710 O O . ASN A 1 88 ? -13.699 4.166 -0.224 1.00 75.75 88 ASN A O 1
ATOM 714 N N . GLN A 1 89 ? -13.046 5.061 1.738 1.00 86.81 89 GLN A N 1
ATOM 715 C CA . GLN A 1 89 ? -12.009 5.901 1.147 1.00 86.81 89 GLN A CA 1
ATOM 716 C C . GLN A 1 89 ? -10.714 5.113 0.920 1.00 86.81 89 GLN A C 1
ATOM 718 O O . GLN A 1 89 ? -10.206 4.491 1.861 1.00 86.81 89 GLN A O 1
ATOM 723 N N . PRO A 1 90 ? -10.151 5.146 -0.298 1.00 92.25 90 PRO A N 1
ATOM 724 C CA . PRO A 1 90 ? -8.851 4.553 -0.565 1.00 92.25 90 PRO A CA 1
ATOM 725 C C . PRO A 1 90 ? -7.764 5.247 0.262 1.00 92.25 90 PRO A C 1
ATOM 727 O O . PRO A 1 90 ? -7.694 6.469 0.341 1.00 92.25 90 PRO A O 1
ATOM 730 N N . THR A 1 91 ? -6.899 4.454 0.886 1.00 91.56 91 THR A N 1
ATOM 731 C CA . THR A 1 91 ? -5.694 4.938 1.586 1.00 91.56 91 THR A CA 1
ATOM 732 C C . THR A 1 91 ? -4.484 4.956 0.656 1.00 91.56 91 THR A C 1
ATOM 734 O O . THR A 1 91 ? -3.571 5.756 0.832 1.00 91.56 91 THR A O 1
ATOM 737 N N . GLY A 1 92 ? -4.484 4.084 -0.352 1.00 94.06 92 GLY A N 1
ATOM 738 C CA . GLY A 1 92 ? -3.453 4.008 -1.374 1.00 94.06 92 GLY A CA 1
ATOM 739 C C . GLY A 1 92 ? -3.660 2.805 -2.288 1.00 94.06 92 GLY A C 1
ATOM 740 O O . GLY A 1 92 ? -4.684 2.119 -2.223 1.00 94.06 92 GLY A O 1
ATOM 741 N N . TYR A 1 93 ? -2.668 2.545 -3.134 1.00 96.38 93 TYR A N 1
ATOM 742 C CA . TYR A 1 93 ? -2.706 1.481 -4.131 1.00 96.38 93 TYR A CA 1
ATOM 743 C C . TYR A 1 93 ? -1.441 0.626 -4.080 1.00 96.38 93 TYR A C 1
ATOM 745 O O . TYR A 1 93 ? -0.343 1.124 -3.841 1.00 96.38 93 TYR A O 1
ATOM 753 N N . CYS A 1 94 ? -1.601 -0.668 -4.319 1.00 96.69 94 CYS A N 1
ATOM 754 C CA . CYS A 1 94 ? -0.525 -1.642 -4.404 1.00 96.69 94 CYS A CA 1
ATOM 755 C C . CYS A 1 94 ? -0.548 -2.292 -5.789 1.00 96.69 94 CYS A C 1
ATOM 757 O O . CYS A 1 94 ? -1.615 -2.606 -6.309 1.00 96.69 94 CYS A O 1
ATOM 759 N N . LEU A 1 95 ? 0.624 -2.503 -6.382 1.00 96.94 95 LEU A N 1
ATOM 760 C CA . LEU A 1 95 ? 0.785 -3.267 -7.614 1.00 96.94 95 LEU A CA 1
ATOM 761 C C . LEU A 1 95 ? 1.791 -4.389 -7.333 1.00 96.94 95 LEU A C 1
ATOM 763 O O . LEU A 1 95 ? 2.983 -4.105 -7.201 1.00 96.94 95 LEU A O 1
ATOM 767 N N . PRO A 1 96 ? 1.341 -5.647 -7.201 1.00 94.50 96 PRO A N 1
ATOM 768 C CA . PRO A 1 96 ? 2.239 -6.775 -6.996 1.00 94.50 96 PRO A CA 1
ATOM 769 C C . PRO A 1 96 ? 3.095 -6.967 -8.245 1.00 94.50 96 PRO A C 1
ATOM 771 O O . PRO A 1 96 ? 2.554 -7.092 -9.341 1.00 94.50 96 PRO A O 1
ATOM 774 N N . LEU A 1 97 ? 4.417 -6.989 -8.107 1.00 94.25 97 LEU A N 1
ATOM 775 C CA . LEU A 1 97 ? 5.326 -7.100 -9.245 1.00 94.25 97 LEU A CA 1
ATOM 776 C C . LEU A 1 97 ? 6.343 -8.209 -9.025 1.00 94.25 97 LEU A C 1
ATOM 778 O O . LEU A 1 97 ? 6.867 -8.397 -7.930 1.00 94.25 97 LEU A O 1
ATOM 782 N N . ARG A 1 98 ? 6.660 -8.903 -10.112 1.00 90.94 98 ARG A N 1
ATOM 783 C CA . ARG A 1 98 ? 7.769 -9.844 -10.207 1.00 90.94 98 ARG A CA 1
ATOM 784 C C . ARG A 1 98 ? 8.477 -9.637 -11.536 1.00 90.94 98 ARG A C 1
ATOM 786 O O . ARG A 1 98 ? 7.828 -9.437 -12.561 1.00 90.94 98 ARG A O 1
ATOM 793 N N . LYS A 1 99 ? 9.805 -9.702 -11.530 1.00 89.75 99 LYS A N 1
ATOM 794 C CA . LYS A 1 99 ? 10.586 -9.770 -12.764 1.00 89.75 99 LYS A CA 1
ATOM 795 C C . LYS A 1 99 ? 10.672 -11.228 -13.209 1.00 89.75 99 LYS A C 1
ATOM 797 O O . LYS A 1 99 ? 11.048 -12.084 -12.413 1.00 89.75 99 LYS A O 1
ATOM 802 N N . HIS A 1 100 ? 10.269 -11.503 -14.440 1.00 86.62 100 HIS A N 1
ATOM 803 C CA . HIS A 1 100 ? 10.375 -12.823 -15.050 1.00 86.62 100 HIS A CA 1
ATOM 804 C C . HIS A 1 100 ? 11.747 -13.007 -15.718 1.00 86.62 100 HIS A C 1
ATOM 806 O O . HIS A 1 100 ? 12.437 -12.023 -15.997 1.00 86.62 100 HIS A O 1
ATOM 812 N N . ASP A 1 101 ? 12.136 -14.256 -15.982 1.00 84.56 101 ASP A N 1
ATOM 813 C CA . ASP A 1 101 ? 13.461 -14.614 -16.513 1.00 84.56 101 ASP A CA 1
ATOM 814 C C . ASP A 1 101 ? 13.722 -14.032 -17.915 1.00 84.56 101 ASP A C 1
ATOM 816 O O . ASP A 1 101 ? 14.863 -13.761 -18.279 1.00 84.56 101 ASP A O 1
ATOM 820 N N . ASP A 1 102 ? 12.662 -13.762 -18.684 1.00 86.38 102 ASP A N 1
ATOM 821 C CA . ASP A 1 102 ? 12.722 -13.072 -19.984 1.00 86.38 102 ASP A CA 1
ATOM 822 C C . ASP A 1 102 ? 12.891 -11.544 -19.863 1.00 86.38 102 ASP A C 1
ATOM 824 O O . ASP A 1 102 ? 12.813 -10.817 -20.854 1.00 86.38 102 ASP A O 1
ATOM 828 N N . GLY A 1 103 ? 13.080 -11.036 -18.643 1.00 84.50 103 GLY A N 1
ATOM 829 C CA . GLY A 1 103 ? 13.235 -9.617 -18.366 1.00 84.50 103 GLY A CA 1
ATOM 830 C C . GLY A 1 103 ? 11.927 -8.827 -18.408 1.00 84.50 103 GLY A C 1
ATOM 831 O O . GLY A 1 103 ? 11.973 -7.601 -18.294 1.00 84.50 103 GLY A O 1
ATOM 832 N N . LYS A 1 104 ? 10.753 -9.457 -18.522 1.00 90.12 104 LYS A N 1
ATOM 833 C CA . LYS A 1 104 ? 9.463 -8.749 -18.465 1.00 90.12 104 LYS A CA 1
ATOM 834 C C . LYS A 1 104 ? 8.922 -8.661 -17.046 1.00 90.12 104 LYS A C 1
ATOM 836 O O . LYS A 1 104 ? 9.220 -9.485 -16.183 1.00 90.12 104 LYS A O 1
ATOM 841 N N . TRP A 1 105 ? 8.131 -7.625 -16.796 1.00 94.56 105 TRP A N 1
ATOM 842 C CA . TRP A 1 105 ? 7.396 -7.498 -15.545 1.00 94.56 105 TRP A CA 1
ATOM 843 C C . TRP A 1 105 ? 6.123 -8.335 -15.603 1.00 94.56 105 TRP A C 1
ATOM 845 O O . TRP A 1 105 ? 5.405 -8.341 -16.599 1.00 94.56 105 TRP A O 1
ATOM 855 N N . GLN A 1 106 ? 5.856 -9.046 -14.518 1.00 93.62 106 GLN A N 1
ATOM 856 C CA . GLN A 1 106 ? 4.644 -9.814 -14.299 1.00 93.62 106 GLN A CA 1
ATOM 857 C C . GLN A 1 106 ? 3.968 -9.325 -13.026 1.00 93.62 106 GLN A C 1
ATOM 859 O O . GLN A 1 106 ? 4.616 -8.835 -12.101 1.00 93.62 106 GLN A O 1
ATOM 864 N N . SER A 1 107 ? 2.653 -9.474 -12.990 1.00 95.06 107 SER A N 1
ATOM 865 C CA . SER A 1 107 ? 1.822 -9.124 -11.847 1.00 95.06 107 SER A CA 1
ATOM 866 C C . SER A 1 107 ? 0.829 -10.251 -11.575 1.00 95.06 107 SER A C 1
ATOM 868 O O . SER A 1 107 ? 0.721 -11.198 -12.356 1.00 95.06 107 SER A O 1
ATOM 870 N N . SER A 1 108 ? 0.135 -10.177 -10.446 1.00 91.88 108 SER A N 1
ATOM 871 C CA . SER A 1 108 ? -0.784 -11.214 -9.984 1.00 91.88 108 SER A CA 1
ATOM 872 C C . SER A 1 108 ? -2.026 -10.592 -9.369 1.00 91.88 108 SER A C 1
ATOM 874 O O . SER A 1 108 ? -1.920 -9.615 -8.629 1.00 91.88 108 SER A O 1
ATOM 876 N N . SER A 1 109 ? -3.183 -11.212 -9.595 1.00 92.38 109 SER A N 1
ATOM 877 C CA . SER A 1 109 ? -4.415 -10.821 -8.914 1.00 92.38 109 SER A CA 1
ATOM 878 C C . SER A 1 109 ? -4.350 -11.213 -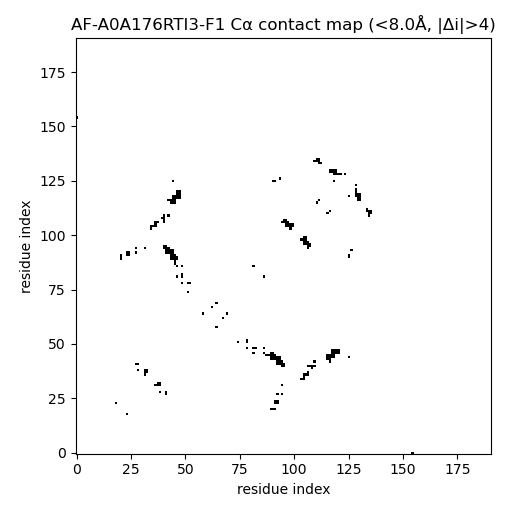7.439 1.00 92.38 109 SER A C 1
ATOM 880 O O . SER A 1 109 ? -4.093 -12.371 -7.103 1.00 92.38 109 SER A O 1
ATOM 882 N N . TRP A 1 110 ? -4.582 -10.245 -6.556 1.00 94.31 110 TRP A N 1
ATOM 883 C CA . TRP A 1 110 ? -4.779 -10.503 -5.136 1.00 94.31 110 TRP A CA 1
ATOM 884 C C . TRP A 1 110 ? -6.262 -10.616 -4.838 1.00 94.31 110 TRP A C 1
ATOM 886 O O . TRP A 1 110 ? -7.047 -9.715 -5.129 1.00 94.31 110 TRP A O 1
ATOM 896 N N . THR A 1 111 ? -6.632 -11.725 -4.214 1.00 92.69 111 THR A N 1
ATOM 897 C CA . THR A 1 111 ? -7.986 -11.958 -3.728 1.00 92.69 111 THR A CA 1
ATOM 898 C C . THR A 1 111 ? -7.950 -12.048 -2.213 1.00 92.69 111 THR A C 1
ATOM 900 O O . THR A 1 111 ? -7.027 -12.610 -1.628 1.00 92.69 111 THR A O 1
ATOM 903 N N . PHE A 1 112 ? -8.950 -11.463 -1.564 1.00 93.38 112 PHE A N 1
ATOM 904 C CA . PHE A 1 112 ? -9.060 -11.453 -0.111 1.00 93.38 112 PHE A CA 1
ATOM 905 C C . PHE A 1 112 ? -10.383 -12.073 0.298 1.00 93.38 112 PHE A C 1
ATOM 907 O O . PHE A 1 112 ? -11.408 -11.848 -0.344 1.00 93.38 112 PHE A O 1
ATOM 914 N N . ARG A 1 113 ? -10.399 -12.778 1.433 1.00 91.56 113 ARG A N 1
ATOM 915 C CA . ARG A 1 113 ? -11.626 -13.388 1.971 1.00 91.56 113 ARG A CA 1
ATOM 916 C C . ARG A 1 113 ? -12.747 -12.368 2.218 1.00 91.56 113 ARG A C 1
ATOM 918 O O . ARG A 1 113 ? -13.917 -12.703 2.096 1.00 91.56 113 ARG A O 1
ATOM 925 N N . ARG A 1 114 ? -12.392 -11.123 2.560 1.00 89.81 114 ARG A N 1
ATOM 926 C CA . ARG A 1 114 ? -13.332 -10.001 2.754 1.00 89.81 114 ARG A CA 1
ATOM 927 C C . ARG A 1 114 ? -13.584 -9.185 1.475 1.00 89.81 114 ARG A C 1
ATOM 929 O O . ARG A 1 114 ? -14.145 -8.098 1.548 1.00 89.81 114 ARG A O 1
ATOM 936 N N . GLY A 1 115 ? -13.118 -9.655 0.319 1.00 90.62 115 GLY A N 1
ATOM 937 C CA . GLY A 1 115 ? -13.253 -8.996 -0.984 1.00 90.62 115 GLY A CA 1
ATOM 938 C C . GLY A 1 115 ? -12.286 -7.832 -1.233 1.00 90.62 115 GLY A C 1
ATOM 939 O O . GLY A 1 115 ? -11.816 -7.677 -2.354 1.00 90.62 115 GLY A O 1
ATOM 940 N N . LYS A 1 116 ? -11.945 -7.040 -0.209 1.00 92.25 116 LYS A N 1
ATOM 941 C CA . LYS A 1 116 ? -11.028 -5.886 -0.306 1.00 92.25 116 LYS A CA 1
ATOM 942 C C . LYS A 1 116 ? -9.759 -6.069 0.527 1.00 92.25 116 LYS A C 1
ATOM 944 O O . LYS A 1 116 ? -9.756 -6.823 1.504 1.00 92.25 116 LYS A O 1
ATOM 949 N N . MET A 1 117 ? -8.705 -5.333 0.164 1.00 94.81 117 MET A N 1
ATOM 950 C CA . MET A 1 117 ? -7.476 -5.240 0.952 1.00 94.81 117 MET A CA 1
ATOM 951 C C . MET A 1 117 ? -7.661 -4.237 2.090 1.00 94.81 117 MET A C 1
ATOM 953 O O . MET A 1 117 ? -7.628 -3.024 1.886 1.00 94.81 117 MET A O 1
ATOM 957 N N . TYR A 1 118 ? -7.838 -4.761 3.294 1.00 93.94 118 TYR A N 1
ATOM 958 C CA . TYR A 1 118 ? -7.865 -3.965 4.514 1.00 93.94 118 TYR A CA 1
ATOM 959 C C . TYR A 1 118 ? -6.502 -4.025 5.193 1.00 93.94 118 TYR A C 1
ATOM 961 O O . TYR A 1 118 ? -5.971 -5.114 5.410 1.00 93.94 118 TYR A O 1
ATOM 969 N N . LEU A 1 119 ? -5.940 -2.864 5.496 1.00 93.62 119 LEU A N 1
ATOM 970 C CA . LEU A 1 119 ? -4.601 -2.733 6.051 1.00 93.62 119 LEU A CA 1
ATOM 971 C C . LEU A 1 119 ? -4.548 -3.217 7.498 1.00 93.62 119 LEU A C 1
ATOM 973 O O . LEU A 1 119 ? -5.510 -3.083 8.255 1.00 93.62 119 LEU A O 1
ATOM 977 N N . ILE A 1 120 ? -3.385 -3.738 7.882 1.00 92.88 120 ILE A N 1
ATOM 978 C CA . ILE A 1 120 ? -3.061 -4.017 9.280 1.00 92.88 120 ILE A CA 1
ATOM 979 C C . ILE A 1 120 ? -3.087 -2.686 10.047 1.00 92.88 120 ILE A C 1
ATOM 981 O O . ILE A 1 120 ? -2.666 -1.649 9.523 1.00 92.88 120 ILE A O 1
ATOM 985 N N . GLN A 1 121 ? -3.587 -2.691 11.284 1.00 86.62 121 GLN A N 1
ATOM 986 C CA . GLN A 1 121 ? -3.625 -1.478 12.100 1.00 86.62 121 GLN A CA 1
ATOM 987 C C . GLN A 1 121 ? -2.218 -0.912 12.377 1.00 86.62 121 GLN A C 1
ATOM 989 O O . GLN A 1 121 ? -1.266 -1.653 12.615 1.00 86.62 121 GLN A O 1
ATOM 994 N N . GLY A 1 122 ? -2.094 0.416 12.378 1.00 84.75 122 GLY A N 1
ATOM 995 C CA . GLY A 1 122 ? -0.856 1.114 12.736 1.00 84.75 122 GLY A CA 1
ATOM 996 C C . GLY A 1 122 ? -0.692 2.452 12.020 1.00 84.75 122 GLY A C 1
ATOM 997 O O . GLY A 1 122 ? -1.474 2.796 11.137 1.00 84.75 122 GLY A O 1
ATOM 998 N N . ASP A 1 123 ? 0.320 3.222 12.419 1.00 82.81 123 ASP A N 1
ATOM 999 C CA . ASP A 1 123 ? 0.662 4.537 11.842 1.00 82.81 123 ASP A CA 1
ATOM 1000 C C . ASP A 1 123 ? 1.723 4.464 10.738 1.00 82.81 123 ASP A C 1
ATOM 1002 O O . ASP A 1 123 ? 2.035 5.468 10.100 1.00 82.81 123 ASP A O 1
ATOM 1006 N N . SER A 1 124 ? 2.268 3.275 10.485 1.00 89.50 124 SER A N 1
ATOM 1007 C CA . SER A 1 124 ? 3.234 3.061 9.413 1.00 89.50 124 SER A CA 1
ATOM 1008 C C . SER A 1 124 ? 2.618 3.338 8.030 1.00 89.50 124 SER A C 1
ATOM 1010 O O . SER A 1 124 ? 1.404 3.191 7.842 1.00 89.50 124 SER A O 1
ATOM 1012 N N . PRO A 1 125 ? 3.432 3.684 7.018 1.00 89.94 125 PRO A N 1
ATOM 1013 C CA . PRO A 1 125 ? 2.973 3.761 5.636 1.00 89.94 125 PRO A CA 1
ATOM 1014 C C . PRO A 1 125 ? 2.277 2.474 5.185 1.00 89.94 125 PRO A C 1
ATOM 1016 O O . PRO A 1 125 ? 2.626 1.379 5.629 1.00 89.94 125 PRO A O 1
ATOM 1019 N N . MET A 1 126 ? 1.320 2.599 4.261 1.00 93.00 126 MET A N 1
ATOM 1020 C CA . MET A 1 126 ? 0.507 1.478 3.771 1.00 93.00 126 MET A CA 1
ATOM 1021 C C . MET A 1 126 ? 1.346 0.263 3.344 1.00 93.00 126 MET A C 1
ATOM 1023 O O . MET A 1 126 ? 0.971 -0.868 3.642 1.00 93.00 126 MET A O 1
ATOM 1027 N N . GLY A 1 127 ? 2.490 0.486 2.686 1.00 91.94 127 GLY A N 1
ATOM 1028 C CA . GLY A 1 127 ? 3.366 -0.586 2.199 1.00 91.94 127 GLY A CA 1
ATOM 1029 C C . GLY A 1 127 ? 3.912 -1.507 3.296 1.00 91.94 127 GLY A C 1
ATOM 1030 O O . GLY A 1 127 ? 4.168 -2.675 3.028 1.00 91.94 127 GLY A O 1
ATOM 1031 N N . LEU A 1 128 ? 4.021 -1.020 4.537 1.00 94.00 128 LEU A N 1
ATOM 1032 C CA . LEU A 1 128 ? 4.451 -1.812 5.697 1.00 94.00 128 LEU A CA 1
ATOM 1033 C C . LEU A 1 128 ? 3.284 -2.490 6.429 1.00 94.00 128 LEU A C 1
ATOM 1035 O O . LEU A 1 128 ? 3.499 -3.231 7.382 1.00 94.00 128 LEU A O 1
ATOM 1039 N N . ARG A 1 129 ? 2.046 -2.219 6.010 1.00 95.06 129 ARG A N 1
ATOM 1040 C CA . ARG A 1 129 ? 0.813 -2.699 6.651 1.00 95.06 129 ARG A CA 1
ATOM 1041 C C . ARG A 1 129 ? -0.027 -3.568 5.719 1.00 95.06 129 ARG A C 1
ATOM 1043 O O . ARG A 1 129 ? -1.228 -3.735 5.935 1.00 95.06 129 ARG A O 1
ATOM 1050 N N . LEU A 1 130 ? 0.583 -4.106 4.666 1.00 95.56 130 LEU A N 1
ATOM 1051 C CA . LEU A 1 130 ? -0.105 -4.987 3.732 1.00 95.56 130 LEU A CA 1
ATOM 1052 C C . LEU A 1 130 ? -0.423 -6.332 4.412 1.00 95.56 130 LEU A C 1
ATOM 1054 O O . LEU A 1 130 ? 0.473 -6.944 4.993 1.00 95.56 130 LEU A O 1
ATOM 1058 N N . PRO A 1 131 ? -1.668 -6.833 4.326 1.00 94.75 131 PRO A N 1
ATOM 1059 C CA . PRO A 1 131 ? -2.078 -8.090 4.952 1.00 94.75 131 PRO A CA 1
ATOM 1060 C C . PRO A 1 131 ? -1.656 -9.306 4.105 1.00 94.75 131 PRO A C 1
ATOM 1062 O O . PRO A 1 131 ? -2.501 -10.061 3.624 1.00 94.75 131 PRO A O 1
ATOM 1065 N N . LEU A 1 132 ? -0.351 -9.495 3.885 1.00 92.38 132 LEU A N 1
ATOM 1066 C CA . LEU A 1 132 ? 0.170 -10.533 2.980 1.00 92.38 132 LEU A CA 1
ATOM 1067 C C . LEU A 1 132 ? -0.198 -11.960 3.419 1.00 92.38 132 LEU A C 1
ATOM 1069 O O . LEU A 1 132 ? -0.412 -12.824 2.572 1.00 92.38 132 LEU A O 1
ATOM 1073 N N . ASP A 1 133 ? -0.356 -12.189 4.722 1.00 91.00 133 ASP A N 1
ATOM 1074 C CA . ASP A 1 133 ? -0.777 -13.482 5.282 1.00 91.00 133 ASP A CA 1
ATOM 1075 C C . ASP A 1 133 ? -2.259 -13.802 5.026 1.00 91.00 133 ASP A C 1
ATOM 1077 O O . ASP A 1 133 ? -2.694 -14.936 5.198 1.00 91.00 133 ASP A O 1
ATOM 1081 N N . SER A 1 134 ? -3.053 -12.808 4.611 1.00 91.62 134 SER A N 1
ATOM 1082 C CA . SER A 1 134 ? -4.463 -12.997 4.241 1.00 91.62 134 SER A CA 1
ATOM 1083 C C . SER A 1 134 ? -4.658 -13.408 2.780 1.00 91.62 134 SER A C 1
ATOM 1085 O O . SER A 1 134 ? -5.797 -13.657 2.372 1.00 91.62 134 SER A O 1
ATOM 1087 N N . LEU A 1 135 ? -3.584 -13.436 1.986 1.00 92.56 135 LEU A N 1
ATOM 1088 C CA . LEU A 1 135 ? -3.625 -13.908 0.606 1.00 92.56 135 LEU A CA 1
ATOM 1089 C C . LEU A 1 135 ? -3.777 -15.438 0.567 1.00 92.56 135 LEU A C 1
ATOM 1091 O O . LEU A 1 135 ? -3.341 -16.122 1.497 1.00 92.56 135 LEU A O 1
ATOM 1095 N N . PRO A 1 136 ? -4.370 -16.000 -0.503 1.00 88.88 136 PRO A N 1
ATOM 1096 C CA . PRO A 1 136 ? -4.482 -17.441 -0.661 1.00 88.88 136 PRO A CA 1
ATOM 1097 C C . PRO A 1 136 ? -3.119 -18.116 -0.540 1.00 88.88 136 PRO A C 1
ATOM 1099 O O . PRO A 1 136 ? -2.138 -17.685 -1.154 1.00 88.88 136 PRO A O 1
ATOM 1102 N N . TRP A 1 137 ? -3.068 -19.191 0.244 1.00 84.75 137 TRP A N 1
ATOM 1103 C CA . TRP A 1 137 ? -1.859 -19.988 0.337 1.00 84.75 137 TRP A CA 1
ATOM 1104 C C . TRP A 1 137 ? -1.582 -20.641 -1.017 1.00 84.75 137 TRP A C 1
ATOM 1106 O O . TRP A 1 137 ? -2.439 -21.312 -1.592 1.00 84.75 137 TRP A O 1
ATOM 1116 N N . VAL A 1 138 ? -0.368 -20.435 -1.507 1.00 82.50 138 VAL A N 1
ATOM 1117 C CA . VAL A 1 138 ? 0.184 -21.102 -2.680 1.00 82.50 138 VAL A CA 1
ATOM 1118 C C . VAL A 1 138 ? 1.546 -21.645 -2.293 1.00 82.50 138 VAL A C 1
ATOM 1120 O O . VAL A 1 138 ? 2.258 -21.025 -1.497 1.00 82.50 138 VAL A O 1
ATOM 1123 N N . GLU A 1 139 ? 1.916 -22.792 -2.849 1.00 78.44 139 GLU A N 1
ATOM 1124 C CA . GLU A 1 139 ? 3.252 -23.338 -2.654 1.00 78.44 139 GLU A CA 1
ATOM 1125 C C . GLU A 1 139 ? 4.279 -22.338 -3.199 1.00 78.44 139 GLU A C 1
ATOM 1127 O O . GLU A 1 139 ? 4.329 -22.032 -4.394 1.00 78.44 139 GLU A O 1
ATOM 1132 N N . ARG A 1 140 ? 5.066 -21.754 -2.293 1.00 70.31 140 ARG A N 1
ATOM 1133 C CA . ARG A 1 140 ? 6.069 -20.755 -2.652 1.00 70.31 140 ARG A CA 1
ATOM 1134 C C . ARG A 1 140 ? 7.329 -21.493 -3.061 1.00 70.31 140 ARG A C 1
ATOM 1136 O O . ARG A 1 140 ? 8.017 -22.066 -2.221 1.00 70.31 140 ARG A O 1
ATOM 1143 N N . LYS A 1 141 ? 7.660 -21.440 -4.349 1.00 74.94 141 LYS A N 1
ATOM 1144 C CA . LYS A 1 141 ? 8.996 -21.818 -4.801 1.00 74.94 141 LYS A CA 1
ATOM 1145 C C . LYS A 1 141 ? 9.962 -20.777 -4.238 1.00 74.94 141 LYS A C 1
ATOM 1147 O O . LYS A 1 141 ? 9.944 -19.632 -4.685 1.00 74.94 141 LYS A O 1
ATOM 1152 N N . ILE A 1 142 ? 10.729 -21.149 -3.215 1.00 73.12 142 ILE A N 1
ATOM 1153 C CA . ILE A 1 142 ? 11.753 -20.276 -2.640 1.00 73.12 142 ILE A CA 1
ATOM 1154 C C . ILE A 1 142 ? 12.779 -20.051 -3.748 1.00 73.12 142 ILE A C 1
ATOM 1156 O O . ILE A 1 142 ? 13.484 -20.976 -4.146 1.00 73.12 142 ILE A O 1
ATOM 1160 N N . GLN A 1 143 ? 12.785 -18.849 -4.318 1.00 69.38 143 GLN A N 1
ATOM 1161 C CA . GLN A 1 143 ? 13.896 -18.414 -5.146 1.00 69.38 143 GLN A CA 1
ATOM 1162 C C . GLN A 1 143 ? 14.970 -17.928 -4.188 1.00 69.38 143 GLN A C 1
ATOM 1164 O O . GLN A 1 143 ? 14.689 -17.095 -3.329 1.00 69.38 143 GLN A O 1
ATOM 1169 N N . GLU A 1 144 ? 16.170 -18.481 -4.311 1.00 75.56 144 GLU A N 1
ATOM 1170 C CA . GLU A 1 144 ? 17.326 -17.942 -3.611 1.00 75.56 144 GLU A CA 1
ATOM 1171 C C . GLU A 1 144 ? 17.504 -16.489 -4.055 1.00 75.56 144 GLU A C 1
ATOM 1173 O O . GLU A 1 144 ? 17.492 -16.181 -5.253 1.00 75.56 144 GLU A O 1
ATOM 1178 N N . GLU A 1 145 ? 17.594 -15.582 -3.084 1.00 76.62 145 GLU A N 1
ATOM 1179 C CA . GLU A 1 145 ? 17.974 -14.207 -3.373 1.00 76.62 145 GLU A CA 1
ATOM 1180 C C . GLU A 1 145 ? 19.353 -14.225 -4.034 1.00 76.62 145 GLU A C 1
ATOM 1182 O O . GLU A 1 145 ? 20.236 -14.996 -3.644 1.00 76.62 145 GLU A O 1
ATOM 1187 N N . ARG A 1 146 ? 19.541 -13.398 -5.066 1.00 73.94 146 ARG A N 1
ATOM 1188 C CA . ARG A 1 146 ? 20.854 -13.300 -5.705 1.00 73.94 146 ARG A CA 1
ATOM 1189 C C . ARG A 1 146 ? 21.887 -12.812 -4.695 1.00 73.94 146 ARG A C 1
ATOM 1191 O O . ARG A 1 146 ? 21.602 -11.949 -3.866 1.00 73.94 146 ARG A O 1
ATOM 1198 N N . SER A 1 147 ? 23.096 -13.355 -4.794 1.00 85.88 147 SER A N 1
ATOM 1199 C CA . SER A 1 147 ? 24.201 -12.968 -3.922 1.00 85.88 147 SER A CA 1
ATOM 1200 C C . SER A 1 147 ? 24.571 -11.503 -4.141 1.00 85.88 147 SER A C 1
ATOM 1202 O O . SER A 1 147 ? 24.785 -11.071 -5.270 1.00 85.88 147 SER A O 1
ATOM 1204 N N . LEU A 1 148 ? 24.739 -10.755 -3.050 1.00 86.31 148 LEU A N 1
ATOM 1205 C CA . LEU A 1 148 ? 25.245 -9.376 -3.089 1.00 86.31 148 LEU A CA 1
ATOM 1206 C C . LEU A 1 148 ? 26.706 -9.285 -3.565 1.00 86.31 148 LEU A C 1
ATOM 1208 O O . LEU A 1 148 ? 27.176 -8.199 -3.891 1.00 86.31 148 LEU A O 1
ATOM 1212 N N . PHE A 1 149 ? 27.424 -10.412 -3.570 1.00 90.44 149 PHE A N 1
ATOM 1213 C CA . PHE A 1 149 ? 28.822 -10.515 -3.998 1.00 90.44 149 PHE A CA 1
ATOM 1214 C C . PHE A 1 149 ? 28.974 -11.083 -5.415 1.00 90.44 149 PHE A C 1
ATOM 1216 O O . PHE A 1 149 ? 30.093 -11.344 -5.847 1.00 90.44 149 PHE A O 1
ATOM 1223 N N . GLU A 1 150 ? 27.870 -11.339 -6.120 1.00 88.94 150 GLU A N 1
ATOM 1224 C CA . GLU A 1 150 ? 27.916 -11.783 -7.512 1.00 88.94 150 GLU A CA 1
ATOM 1225 C C . GLU A 1 150 ? 28.498 -10.664 -8.393 1.00 88.94 150 GLU A C 1
ATOM 1227 O O . GLU A 1 150 ? 28.085 -9.508 -8.304 1.00 88.94 150 GLU A O 1
ATOM 1232 N N . GLU A 1 151 ? 29.481 -10.986 -9.241 1.00 85.25 151 GLU A N 1
ATOM 1233 C CA . GLU A 1 151 ? 30.018 -10.006 -10.186 1.00 85.25 151 GLU A CA 1
ATOM 1234 C C . GLU A 1 151 ? 28.968 -9.660 -11.247 1.00 85.25 151 GLU A C 1
ATOM 1236 O O . GLU A 1 151 ? 28.267 -10.525 -11.782 1.00 85.25 151 GLU A O 1
ATOM 1241 N N . HIS A 1 152 ? 28.862 -8.373 -11.576 1.00 79.88 152 HIS A N 1
ATOM 1242 C CA . HIS A 1 152 ? 27.880 -7.880 -12.531 1.00 79.88 152 HIS A CA 1
ATOM 1243 C C . HIS A 1 152 ? 28.543 -7.111 -13.668 1.00 79.88 152 HIS A C 1
ATOM 1245 O O . HIS A 1 152 ? 29.477 -6.336 -13.430 1.00 79.88 152 HIS A O 1
ATOM 1251 N N . PRO A 1 153 ? 28.039 -7.269 -14.908 1.00 82.88 153 PRO A N 1
ATOM 1252 C CA . PRO A 1 153 ? 28.434 -6.379 -15.980 1.00 82.88 153 PRO A CA 1
ATOM 1253 C C . PRO A 1 153 ? 28.048 -4.939 -15.611 1.00 82.88 153 PRO A C 1
ATOM 1255 O O . PRO A 1 153 ? 27.086 -4.724 -14.863 1.00 82.88 153 PRO A O 1
ATOM 1258 N N . PRO A 1 154 ? 28.769 -3.937 -16.140 1.00 82.44 154 PRO A N 1
ATOM 1259 C CA . PRO A 1 154 ? 28.370 -2.554 -15.960 1.00 82.44 154 PRO A CA 1
ATOM 1260 C C . PRO A 1 154 ? 26.930 -2.364 -16.446 1.00 82.44 154 PRO A C 1
ATOM 1262 O O . PRO A 1 154 ? 26.494 -2.974 -17.426 1.00 82.44 154 PRO A O 1
ATOM 1265 N N . LEU A 1 155 ? 26.198 -1.498 -15.748 1.00 78.69 155 LEU A N 1
ATOM 1266 C CA . LEU A 1 155 ? 24.886 -1.036 -16.184 1.00 78.69 155 LEU A CA 1
ATOM 1267 C C . LEU A 1 155 ? 24.956 -0.569 -17.647 1.00 78.69 155 LEU A C 1
ATOM 1269 O O . LEU A 1 155 ? 25.874 0.167 -18.014 1.00 78.69 155 LEU A O 1
ATOM 1273 N N . GLN A 1 156 ? 23.999 -1.004 -18.470 1.00 76.62 156 GLN A N 1
ATOM 1274 C CA . GLN A 1 156 ? 23.930 -0.584 -19.871 1.00 76.62 156 GLN A CA 1
ATOM 1275 C C . GLN A 1 156 ? 23.653 0.926 -19.962 1.00 76.62 156 GLN A C 1
ATOM 1277 O O . GLN A 1 156 ? 23.203 1.565 -19.009 1.00 76.62 156 GLN A O 1
ATOM 1282 N N . GLU A 1 157 ? 23.924 1.526 -21.117 1.00 77.62 157 GLU A N 1
ATOM 1283 C CA . GLU A 1 157 ? 23.666 2.946 -21.340 1.00 77.62 157 GLU A CA 1
ATOM 1284 C C . GLU A 1 157 ? 22.173 3.190 -21.614 1.00 77.62 157 GLU A C 1
ATOM 1286 O O . GLU A 1 157 ? 21.712 3.215 -22.751 1.00 77.62 157 GLU A O 1
ATOM 1291 N N . PHE A 1 158 ? 21.390 3.347 -20.546 1.00 72.31 158 PHE A N 1
ATOM 1292 C CA . PHE A 1 158 ? 19.930 3.422 -20.655 1.00 72.31 158 PHE A CA 1
ATOM 1293 C C . PHE A 1 158 ? 19.395 4.805 -21.050 1.00 72.31 158 PHE A C 1
ATOM 1295 O O . PHE A 1 158 ? 18.215 4.918 -21.365 1.00 72.31 158 PHE A O 1
ATOM 1302 N N . HIS A 1 159 ? 20.195 5.878 -21.012 1.00 70.88 159 HIS A N 1
ATOM 1303 C CA . HIS A 1 159 ? 19.662 7.236 -21.204 1.00 70.88 159 HIS A CA 1
ATOM 1304 C C . HIS A 1 159 ? 19.083 7.459 -22.603 1.00 70.88 159 HIS A C 1
ATOM 1306 O O . HIS A 1 159 ? 18.024 8.069 -22.715 1.00 70.88 159 HIS A O 1
ATOM 1312 N N . GLY A 1 160 ? 19.726 6.926 -23.648 1.00 70.06 160 GLY A N 1
ATOM 1313 C CA . GLY A 1 160 ? 19.204 7.002 -25.014 1.00 70.06 160 GLY A CA 1
ATOM 1314 C C . GLY A 1 160 ? 17.883 6.246 -25.166 1.00 70.06 160 GLY A C 1
ATOM 1315 O O . GLY A 1 160 ? 16.911 6.793 -25.677 1.00 70.06 160 GLY A O 1
ATOM 1316 N N . GLU A 1 161 ? 17.816 5.022 -24.640 1.00 71.12 161 GLU A N 1
ATOM 1317 C CA . GLU A 1 161 ? 16.610 4.189 -24.694 1.00 71.12 161 GLU A CA 1
ATOM 1318 C C . GLU A 1 161 ? 15.454 4.795 -23.879 1.00 71.12 161 GLU A C 1
ATOM 1320 O O . GLU A 1 161 ? 14.315 4.854 -24.339 1.00 71.12 161 GLU A O 1
ATOM 1325 N N . VAL A 1 162 ? 15.740 5.296 -22.674 1.00 72.44 162 VAL A N 1
ATOM 1326 C CA . VAL A 1 162 ? 14.754 5.950 -21.806 1.00 72.44 162 VAL A CA 1
ATOM 1327 C C . VAL A 1 162 ? 14.253 7.249 -22.445 1.00 72.44 162 VAL A C 1
ATOM 1329 O O . VAL A 1 162 ? 13.042 7.452 -22.516 1.00 72.44 162 VAL A O 1
ATOM 1332 N N . ALA A 1 163 ? 15.140 8.094 -22.980 1.00 67.75 163 ALA A N 1
ATOM 1333 C CA . ALA A 1 163 ? 14.751 9.307 -23.702 1.00 67.75 163 ALA A CA 1
ATOM 1334 C C . ALA A 1 163 ? 13.918 8.991 -24.955 1.00 67.75 163 ALA A C 1
ATOM 1336 O O . ALA A 1 163 ? 12.962 9.705 -25.255 1.00 67.75 163 ALA A O 1
ATOM 1337 N N . GLN A 1 164 ? 14.214 7.894 -25.659 1.00 67.44 164 GLN A N 1
ATOM 1338 C CA . GLN A 1 164 ? 13.424 7.441 -26.802 1.00 67.44 164 GLN A CA 1
ATOM 1339 C C . GLN A 1 164 ? 11.999 7.028 -26.393 1.00 67.44 164 GLN A C 1
ATOM 1341 O O . GLN A 1 164 ? 11.039 7.410 -27.059 1.00 67.44 164 GLN A O 1
ATOM 1346 N N . ARG A 1 165 ? 11.837 6.322 -25.263 1.00 67.06 165 ARG A N 1
ATOM 1347 C CA . ARG A 1 165 ? 10.508 5.950 -24.737 1.00 67.06 165 ARG A CA 1
ATOM 1348 C C . ARG A 1 165 ? 9.656 7.167 -24.370 1.00 67.06 165 ARG A C 1
ATOM 1350 O O . ARG A 1 165 ? 8.450 7.134 -24.575 1.00 67.06 165 ARG A O 1
ATOM 1357 N N . TYR A 1 166 ? 10.270 8.226 -23.838 1.00 65.19 166 TYR A N 1
ATOM 1358 C CA . TYR A 1 166 ? 9.564 9.450 -23.429 1.00 65.19 166 TYR A CA 1
ATOM 1359 C C . TYR A 1 166 ? 9.439 10.515 -24.533 1.00 65.19 166 TYR A C 1
ATOM 1361 O O . TYR A 1 166 ? 8.702 11.480 -24.352 1.00 65.19 166 TYR A O 1
ATOM 1369 N N . SER A 1 167 ? 10.131 10.369 -25.668 1.00 62.53 167 SER A N 1
ATOM 1370 C CA . SER A 1 167 ? 9.998 11.270 -26.830 1.00 62.53 167 SER A CA 1
ATOM 1371 C C . SER A 1 167 ? 8.961 10.793 -27.849 1.00 62.53 167 SER A C 1
ATOM 1373 O O . SER A 1 167 ? 8.513 11.579 -28.685 1.00 62.53 167 SER A O 1
ATOM 1375 N N . GLN A 1 168 ? 8.533 9.531 -27.764 1.00 52.25 168 GLN A N 1
ATOM 1376 C CA . GLN A 1 168 ? 7.365 9.039 -28.484 1.00 52.25 168 GLN A CA 1
ATOM 1377 C C . GLN A 1 168 ? 6.094 9.557 -27.804 1.00 52.25 168 GLN A C 1
ATOM 1379 O O . GLN A 1 168 ? 5.700 9.087 -26.738 1.00 52.25 168 GLN A O 1
ATOM 1384 N N . TRP A 1 169 ? 5.451 10.541 -28.432 1.00 41.38 169 TRP A N 1
ATOM 1385 C CA . TRP A 1 169 ? 4.102 10.964 -28.073 1.00 41.38 169 TRP A CA 1
ATOM 1386 C C . TRP A 1 169 ? 3.161 9.763 -28.184 1.00 41.38 169 TRP A C 1
ATOM 1388 O O . TRP A 1 169 ? 2.918 9.256 -29.278 1.00 41.38 169 TRP A O 1
ATOM 1398 N N . VAL A 1 170 ? 2.644 9.292 -27.050 1.00 49.34 170 VAL A N 1
ATOM 1399 C CA . VAL A 1 170 ? 1.525 8.352 -27.047 1.00 49.34 170 VAL A CA 1
ATOM 1400 C C . VAL A 1 170 ? 0.283 9.179 -27.348 1.00 49.34 170 VAL A C 1
ATOM 1402 O O . VAL A 1 170 ? -0.116 10.013 -26.536 1.00 49.34 170 VAL A O 1
ATOM 1405 N N . GLU A 1 171 ? -0.274 8.985 -28.540 1.00 40.84 171 GLU A N 1
ATOM 1406 C CA . GLU A 1 171 ? -1.537 9.585 -28.968 1.00 40.84 171 GLU A CA 1
ATOM 1407 C C . GLU A 1 171 ? -2.597 9.334 -27.882 1.00 40.84 171 GLU A C 1
ATOM 1409 O O . GLU A 1 171 ? -2.709 8.220 -27.353 1.00 40.84 171 GLU A O 1
ATOM 1414 N N . ALA A 1 172 ? -3.308 10.387 -27.470 1.00 43.56 172 ALA A N 1
ATOM 1415 C CA . ALA A 1 172 ? -4.351 10.258 -26.460 1.00 43.56 172 ALA A CA 1
ATOM 1416 C C . ALA A 1 172 ? -5.375 9.200 -26.921 1.00 43.56 172 ALA A C 1
ATOM 1418 O O . ALA A 1 172 ? -5.658 9.116 -28.118 1.00 43.56 172 ALA A O 1
ATOM 1419 N N . PRO A 1 173 ? -5.926 8.371 -26.011 1.00 47.75 173 PRO A N 1
ATOM 1420 C CA . PRO A 1 173 ? -7.002 7.459 -26.385 1.00 47.75 173 PRO A CA 1
ATOM 1421 C C . PRO A 1 173 ? -8.142 8.257 -27.045 1.00 47.75 173 PRO A C 1
ATOM 1423 O O . PRO A 1 173 ? -8.353 9.409 -26.656 1.00 47.75 173 PRO A O 1
A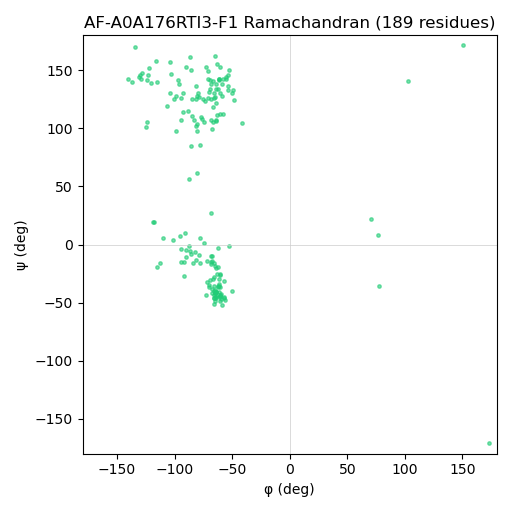TOM 1426 N N . PRO A 1 174 ? -8.850 7.678 -28.036 1.00 44.03 174 PRO A N 1
ATOM 1427 C CA . PRO A 1 174 ? -9.853 8.400 -28.810 1.00 44.03 174 PRO A CA 1
ATOM 1428 C C . PRO A 1 174 ? -10.874 9.053 -27.879 1.00 44.03 174 PRO A C 1
ATOM 1430 O O . PRO A 1 174 ? -11.302 8.444 -26.894 1.00 44.03 174 PRO A O 1
ATOM 1433 N N . GLU A 1 175 ? -11.220 10.303 -28.183 1.00 48.16 175 GLU A N 1
ATOM 1434 C CA . GLU A 1 175 ? -12.186 11.098 -27.432 1.00 48.16 175 GLU A CA 1
ATOM 1435 C C . GLU A 1 175 ? -13.465 10.283 -27.191 1.00 48.16 175 GLU A C 1
ATOM 1437 O O . GLU A 1 175 ? -14.076 9.752 -28.120 1.00 48.16 175 GLU A O 1
ATOM 1442 N N . HIS A 1 176 ? -13.863 10.140 -25.925 1.00 51.16 176 HIS A N 1
ATOM 1443 C CA . HIS A 1 176 ? -15.172 9.585 -25.596 1.00 51.16 176 HIS A CA 1
ATOM 1444 C C . HIS A 1 176 ? -16.259 10.526 -26.139 1.00 51.16 176 HIS A C 1
ATOM 1446 O O . HIS A 1 176 ? -16.152 11.737 -25.952 1.00 51.16 176 HIS A O 1
ATOM 1452 N N . GLU A 1 177 ? -17.328 9.966 -26.724 1.00 47.19 177 GLU A N 1
ATOM 1453 C CA . GLU A 1 177 ? -18.443 10.652 -27.424 1.00 47.19 177 GLU A CA 1
ATOM 1454 C C . GLU A 1 177 ? -19.163 11.783 -26.645 1.00 47.19 177 GLU A C 1
ATOM 1456 O O . GLU A 1 177 ? -20.088 12.394 -27.168 1.00 47.19 177 GLU A O 1
ATOM 1461 N N . GLY A 1 178 ? -18.774 12.074 -25.400 1.00 49.16 178 GLY A N 1
ATOM 1462 C CA . GLY A 1 178 ? -19.382 13.093 -24.542 1.00 49.16 178 GLY A CA 1
ATOM 1463 C C . GLY A 1 178 ? -18.530 14.336 -24.264 1.00 49.16 178 GLY A C 1
ATOM 1464 O O . GLY A 1 178 ? -18.938 15.144 -23.431 1.00 49.16 178 GLY A O 1
ATOM 1465 N N . ILE A 1 179 ? -17.357 14.501 -24.886 1.00 47.38 179 ILE A N 1
ATOM 1466 C CA . ILE A 1 179 ? -16.523 15.702 -24.707 1.00 47.38 179 ILE A CA 1
ATOM 1467 C C . ILE A 1 179 ? -16.841 16.693 -25.832 1.00 47.38 179 ILE A C 1
ATOM 1469 O O . ILE A 1 179 ? -16.464 16.483 -26.979 1.00 47.38 179 ILE A O 1
ATOM 1473 N N . HIS A 1 180 ? -17.543 17.779 -25.505 1.00 48.44 180 HIS A N 1
ATOM 1474 C CA . HIS A 1 180 ? -17.729 18.910 -26.415 1.00 48.44 180 HIS A CA 1
ATOM 1475 C C . HIS A 1 180 ? -16.833 20.071 -25.990 1.00 48.44 180 HIS A C 1
ATOM 1477 O O . HIS A 1 180 ? -16.827 20.468 -24.824 1.00 48.44 180 HIS A O 1
ATOM 1483 N N . GLU A 1 181 ? -16.089 20.620 -26.948 1.00 48.56 181 GLU A N 1
ATOM 1484 C CA . GLU A 1 181 ? -15.254 21.799 -26.748 1.00 48.56 181 GLU A CA 1
ATOM 1485 C C . GLU A 1 181 ? -16.141 23.010 -26.419 1.00 48.56 181 GLU A C 1
ATOM 1487 O O . GLU A 1 181 ? -17.062 23.361 -27.162 1.00 48.56 181 GLU A O 1
ATOM 1492 N N . GLN A 1 182 ? -15.909 23.624 -25.258 1.00 44.28 182 GLN A N 1
ATOM 1493 C CA . GLN A 1 182 ? -16.710 24.747 -24.789 1.00 44.28 182 GLN A CA 1
ATOM 1494 C C . GLN A 1 182 ? -16.307 26.010 -25.563 1.00 44.28 182 GLN A C 1
ATOM 1496 O O . GLN A 1 182 ? -15.227 26.561 -25.352 1.00 44.28 182 GLN A O 1
ATOM 1501 N N . GLN A 1 183 ? -17.174 26.472 -26.468 1.00 39.47 183 GLN A N 1
ATOM 1502 C CA . GLN A 1 183 ? -16.957 27.717 -27.203 1.00 39.47 183 GLN A CA 1
ATOM 1503 C C . GLN A 1 183 ? -17.011 28.914 -26.246 1.00 39.47 183 GLN A C 1
ATOM 1505 O O . GLN A 1 183 ? -18.032 29.183 -25.613 1.00 39.47 183 GLN A O 1
ATOM 1510 N N . LEU A 1 184 ? -15.897 29.638 -26.144 1.00 46.50 184 LEU A N 1
ATOM 1511 C CA . LEU A 1 184 ? -15.822 30.918 -25.448 1.00 46.50 184 LEU A CA 1
ATOM 1512 C C . LEU A 1 184 ? -16.337 32.018 -26.386 1.00 46.50 184 LEU A C 1
ATOM 1514 O O . LEU A 1 184 ? -15.622 32.462 -27.286 1.00 46.50 184 LEU A O 1
ATOM 1518 N N . GLU A 1 185 ? -17.580 32.459 -26.182 1.00 39.69 185 GLU A N 1
ATOM 1519 C CA . GLU A 1 185 ? -18.091 33.687 -26.795 1.00 39.69 185 GLU A CA 1
ATOM 1520 C C . GLU A 1 185 ? -17.369 34.896 -26.189 1.00 39.69 185 GLU A C 1
ATOM 1522 O O . GLU A 1 185 ? -17.589 35.283 -25.043 1.00 39.69 185 GLU A O 1
ATOM 1527 N N . TYR A 1 186 ? -16.486 35.506 -26.976 1.00 45.19 186 TYR A N 1
ATOM 1528 C CA . TYR A 1 186 ? -15.963 36.832 -26.677 1.00 45.19 186 TYR A CA 1
ATOM 1529 C C . TYR A 1 186 ? -16.989 37.881 -27.117 1.00 45.19 186 TYR A C 1
ATOM 1531 O O . TYR A 1 186 ? -17.023 38.272 -28.286 1.00 45.19 186 TYR A O 1
ATOM 1539 N N . GLU A 1 187 ? -17.800 38.380 -26.181 1.00 42.88 187 GLU A N 1
ATOM 1540 C CA . GLU A 1 187 ? -18.511 39.643 -26.386 1.00 42.88 187 GLU A CA 1
ATOM 1541 C C . GLU A 1 187 ? -17.484 40.776 -26.523 1.00 42.88 187 GLU A C 1
ATOM 1543 O O . GLU A 1 187 ? -16.770 41.145 -25.588 1.00 42.88 187 GLU A O 1
ATOM 1548 N N . LYS A 1 188 ? -17.397 41.338 -27.733 1.00 47.97 188 LYS A N 1
ATOM 1549 C CA . LYS A 1 188 ? -16.725 42.614 -27.976 1.00 47.97 188 LYS A CA 1
ATOM 1550 C C . LYS A 1 188 ? -17.533 43.722 -27.306 1.00 47.97 188 LYS A C 1
ATOM 1552 O O . LYS A 1 188 ? -18.488 44.222 -27.892 1.00 47.97 188 LYS A O 1
ATOM 1557 N N . ILE A 1 189 ? -17.106 44.157 -26.127 1.00 39.75 189 ILE A N 1
ATOM 1558 C CA . ILE A 1 189 ? -17.513 45.458 -25.593 1.00 39.75 189 ILE A CA 1
ATOM 1559 C C . ILE A 1 189 ? -16.591 46.508 -26.225 1.00 39.75 189 ILE A C 1
ATOM 1561 O O . ILE A 1 189 ? -15.398 46.565 -25.931 1.00 3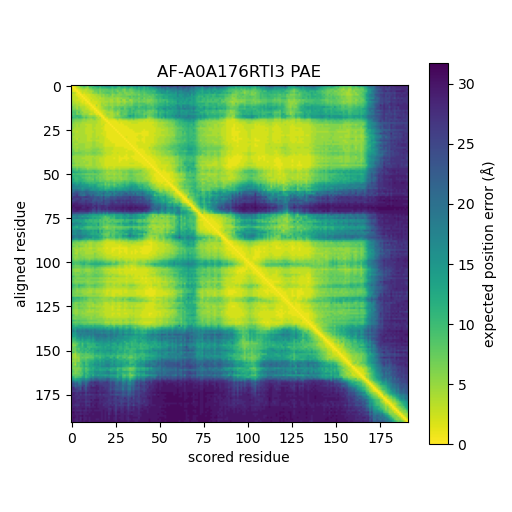9.75 189 ILE A O 1
ATOM 1565 N N . PHE A 1 190 ? -17.140 47.295 -27.153 1.00 42.06 190 PHE A N 1
ATOM 1566 C CA . PHE A 1 190 ? -16.522 48.515 -27.672 1.00 42.06 190 PHE A CA 1
ATOM 1567 C C . PHE A 1 190 ? -17.167 49.725 -26.978 1.00 42.06 190 PHE A C 1
ATOM 1569 O O . PHE A 1 190 ? -18.378 49.899 -27.090 1.00 42.06 190 PHE A O 1
ATOM 1576 N N . ILE A 1 191 ? -16.291 50.550 -26.383 1.00 44.97 191 ILE A N 1
ATOM 1577 C CA . ILE A 1 191 ? -16.456 51.898 -25.789 1.00 44.97 191 ILE A CA 1
ATOM 1578 C C . ILE A 1 191 ? -17.235 51.972 -24.472 1.00 44.97 191 ILE A C 1
ATOM 1580 O O . ILE A 1 191 ? -18.473 51.826 -24.476 1.00 44.97 191 ILE A O 1
#

Mean predicted aligned error: 12.88 Å

Secondary structure (DSSP, 8-state):
--S---GGGS--TTS-----HHHH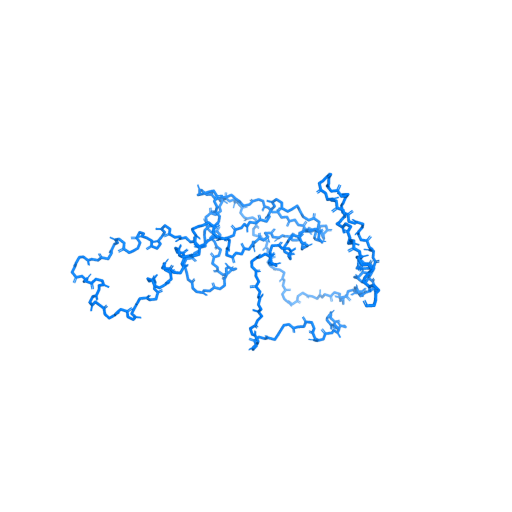HHHHHHHHHHHT--GGG-EEEE--HHHHHHHHHTS-TTS-TTTS-GGGTHHHHHHHHHHHH-TT---EEE---EE-TTS-EE------TTSSEEPPSSSS-GGGS--GGGSPP-----PPPPPTT---PPPP-HHHHHHHHHHS--PPPPPPTT-------------

Solvent-accessible surface area (backbone atoms only — not comparable to full-atom values): 12813 Å² total; per-residue (Å²): 131,75,91,72,86,60,73,86,77,56,84,61,89,91,59,89,75,93,80,48,63,67,57,54,50,54,49,53,49,51,49,26,57,74,52,71,35,67,64,85,33,54,42,60,31,26,68,49,60,67,60,54,53,53,57,60,73,66,59,56,87,90,57,51,79,87,71,48,70,67,82,76,33,60,66,55,55,44,47,52,51,44,60,73,68,37,86,82,49,70,73,44,76,45,67,56,75,44,80,43,95,88,74,44,55,44,65,53,81,85,61,37,94,81,72,54,51,49,36,52,89,74,90,66,59,68,88,83,23,61,53,69,85,59,41,76,90,67,91,73,81,82,72,80,76,78,63,93,82,61,88,72,80,78,81,72,84,52,65,66,60,52,50,51,63,72,66,55,80,76,76,75,78,78,82,61,99,80,76,74,86,81,81,80,82,77,82,80,84,78,133

Sequence (191 aa):
MAVWQDDRLIADDTKKYNDSVEQAQQFIQGLARSLGVKSEYIVTGYEDALYYLWKEGNVPDNLDPLKSDLKDGLERQRLARLLSRGLNQPTGYCLPLRKHDDGKWQSSSWTFRRGKMYLIQGDSPMGLRLPLDSLPWVERKIQEERSLFEEHPPLQEFHGEVAQRYSQWVEAPPEHEGIHEQQLEYEKIFI

Foldseek 3Di:
DDPDDDCVPDDDPVDDDPDDQVVLLVVVCVVCVVLVHDPQQKAFEFADLVVLVVVVVPPDPVPPCVPDPCVVCPSVVVSVVCVVVPRPDTPHIDWAWDQDPVRGIDTDHWQAPVRHFHFADDDDRRVVGGPPVRTDDDPDPDDPDDDPPDDDDPDDPCPVVVVVVVVPDDPDDPDDPPDDDDDDDDDDDDD

pLDDT: mean 77.74, std 16.76, range [39.47, 96.94]